Protein AF-A0A535KCJ7-F1 (afdb_monomer_lite)

Structure (mmCIF, N/CA/C/O backbone):
data_AF-A0A535KCJ7-F1
#
_entry.id   AF-A0A535KCJ7-F1
#
loop_
_atom_site.group_PDB
_atom_site.id
_atom_site.type_symbol
_atom_site.label_atom_id
_atom_site.label_alt_id
_atom_site.label_comp_id
_atom_site.label_asym_id
_atom_site.label_entity_id
_atom_site.label_seq_id
_atom_site.pdbx_PDB_ins_code
_atom_site.Cartn_x
_atom_site.Cartn_y
_atom_site.Cartn_z
_atom_site.occupancy
_atom_site.B_iso_or_equiv
_atom_site.auth_seq_id
_atom_site.auth_comp_id
_atom_site.auth_asym_id
_atom_site.auth_atom_id
_atom_site.pdbx_PDB_model_num
ATOM 1 N N . MET A 1 1 ? 17.390 -18.019 -17.480 1.00 70.12 1 MET A N 1
ATOM 2 C CA . MET A 1 1 ? 16.996 -16.896 -18.351 1.00 70.12 1 MET A CA 1
ATOM 3 C C . MET A 1 1 ? 17.151 -15.529 -17.682 1.00 70.12 1 MET A C 1
ATOM 5 O O . MET A 1 1 ? 18.240 -14.995 -17.783 1.00 70.12 1 MET A O 1
ATOM 9 N N . LEU A 1 2 ? 16.167 -14.949 -16.968 1.00 70.25 2 LEU A N 1
ATOM 10 C CA . LEU A 1 2 ? 16.325 -13.574 -16.432 1.00 70.25 2 LEU A CA 1
ATOM 11 C C . LEU A 1 2 ? 17.509 -13.427 -15.457 1.00 70.25 2 LEU A C 1
ATOM 13 O O . LEU A 1 2 ? 18.282 -12.489 -15.587 1.00 70.25 2 LEU A O 1
ATOM 17 N N . ARG A 1 3 ? 17.756 -14.426 -14.599 1.00 72.56 3 ARG A N 1
ATOM 18 C CA . ARG A 1 3 ? 18.958 -14.468 -13.741 1.00 72.56 3 ARG A CA 1
ATOM 19 C C . ARG A 1 3 ? 20.290 -14.435 -14.510 1.00 72.56 3 ARG A C 1
ATOM 21 O O . ARG A 1 3 ? 21.271 -13.919 -13.995 1.00 72.56 3 ARG A O 1
ATOM 28 N N . GLU A 1 4 ? 20.347 -14.979 -15.729 1.00 71.81 4 GLU A N 1
ATOM 29 C CA . GLU A 1 4 ? 21.561 -14.930 -16.566 1.00 71.81 4 GLU A CA 1
ATOM 30 C C . GLU A 1 4 ? 21.744 -13.550 -17.204 1.00 71.81 4 GLU A C 1
ATOM 32 O O . GLU A 1 4 ? 22.874 -13.089 -17.354 1.00 71.81 4 GLU A O 1
ATOM 37 N N . VAL A 1 5 ? 20.637 -12.874 -17.531 1.00 75.44 5 VAL A N 1
ATOM 38 C CA . VAL A 1 5 ? 20.639 -11.476 -17.985 1.00 75.44 5 VAL A CA 1
ATOM 39 C C . VAL A 1 5 ? 21.125 -10.555 -16.859 1.00 75.44 5 VAL A C 1
ATOM 41 O O . VAL A 1 5 ? 21.979 -9.702 -17.092 1.00 75.44 5 VAL A O 1
ATOM 44 N N . GLU A 1 6 ? 20.661 -10.770 -15.622 1.00 77.50 6 GLU A N 1
ATOM 45 C CA . GLU A 1 6 ? 21.141 -10.027 -14.443 1.00 77.50 6 GLU A CA 1
ATOM 46 C C . GLU A 1 6 ? 22.629 -10.255 -14.178 1.00 77.50 6 GLU A C 1
ATOM 48 O O . GLU A 1 6 ? 23.351 -9.298 -13.907 1.00 77.50 6 GLU A O 1
ATOM 53 N N . ALA A 1 7 ? 23.106 -11.500 -14.286 1.00 77.81 7 ALA A N 1
ATOM 54 C CA . ALA A 1 7 ? 24.508 -11.837 -14.050 1.00 77.81 7 ALA A CA 1
ATOM 55 C C . ALA A 1 7 ? 25.452 -11.193 -15.078 1.00 77.81 7 ALA A C 1
ATOM 57 O O . ALA A 1 7 ? 26.534 -10.734 -14.715 1.00 77.81 7 ALA A O 1
ATOM 58 N N . LYS A 1 8 ? 25.040 -11.129 -16.352 1.00 80.44 8 LYS A N 1
ATOM 59 C CA . LYS A 1 8 ? 25.823 -10.495 -17.424 1.00 80.44 8 LYS A CA 1
ATOM 60 C C . LYS A 1 8 ? 25.792 -8.966 -17.379 1.00 80.44 8 LYS A C 1
ATOM 62 O O . LYS A 1 8 ? 26.691 -8.346 -17.934 1.00 80.44 8 LYS A O 1
ATOM 67 N N . ARG A 1 9 ? 24.785 -8.367 -16.725 1.00 82.31 9 ARG A N 1
ATOM 68 C CA . ARG A 1 9 ? 24.601 -6.907 -16.580 1.00 82.31 9 ARG A CA 1
ATOM 69 C C . ARG A 1 9 ? 24.607 -6.121 -17.899 1.00 82.31 9 ARG A C 1
ATOM 71 O O . ARG A 1 9 ? 24.897 -4.931 -17.901 1.00 82.31 9 ARG A O 1
ATOM 78 N N . GLY A 1 10 ? 24.262 -6.780 -18.997 1.00 86.06 10 GLY A N 1
ATOM 79 C CA . GLY A 1 10 ? 24.239 -6.217 -20.342 1.00 86.06 10 GLY A CA 1
ATOM 80 C C . GLY A 1 10 ? 23.280 -7.000 -21.240 1.00 86.06 10 GLY A C 1
ATOM 81 O O . GLY A 1 10 ? 22.658 -7.962 -20.771 1.00 86.06 10 GLY A O 1
ATOM 82 N N . PRO A 1 11 ? 23.122 -6.600 -22.512 1.00 89.38 11 PRO A N 1
ATOM 83 C CA . PRO A 1 11 ? 22.192 -7.253 -23.420 1.00 89.38 11 PRO A CA 1
ATOM 84 C C . PRO A 1 11 ? 22.551 -8.721 -23.674 1.00 89.38 11 PRO A C 1
ATOM 86 O O . PRO A 1 11 ? 23.717 -9.091 -23.811 1.00 89.38 11 PRO A O 1
ATOM 89 N N . VAL A 1 12 ? 21.532 -9.573 -23.762 1.00 89.94 12 VAL A N 1
ATOM 90 C CA . VAL A 1 12 ? 21.676 -11.003 -24.042 1.00 89.94 12 VAL A CA 1
ATOM 91 C C . VAL A 1 12 ? 20.664 -11.418 -25.098 1.00 89.94 12 VAL A C 1
ATOM 93 O O . VAL A 1 12 ? 19.485 -11.063 -25.026 1.00 89.94 12 VAL A O 1
ATOM 96 N N . LYS A 1 13 ? 21.127 -12.219 -26.057 1.00 88.25 13 LYS A N 1
ATOM 97 C CA . LYS A 1 13 ? 20.276 -12.900 -27.028 1.00 88.25 13 LYS A CA 1
ATOM 98 C C . LYS A 1 13 ? 19.617 -14.112 -26.396 1.00 88.25 13 LYS A C 1
ATOM 100 O O . LYS A 1 13 ? 20.276 -14.938 -25.764 1.00 88.25 13 LYS A O 1
ATOM 105 N N . VAL A 1 14 ? 18.306 -14.192 -26.555 1.00 87.38 14 VAL A N 1
ATOM 106 C CA . VAL A 1 14 ? 17.465 -15.213 -25.948 1.00 87.38 14 VAL A CA 1
ATOM 107 C C . VAL A 1 14 ? 16.699 -15.930 -27.061 1.00 87.38 14 VAL A C 1
ATOM 109 O O . VAL A 1 14 ? 15.916 -15.278 -27.760 1.00 87.38 14 VAL A O 1
ATOM 112 N N . PRO A 1 15 ? 16.867 -17.258 -27.202 1.00 85.25 15 PRO A N 1
ATOM 113 C CA . PRO A 1 15 ? 16.159 -18.029 -28.215 1.00 85.25 15 PRO A CA 1
ATOM 114 C C . PRO A 1 15 ? 14.657 -18.124 -27.909 1.00 85.25 15 PRO A C 1
ATOM 116 O O . PRO A 1 15 ? 14.195 -17.819 -26.808 1.00 85.25 15 PRO A O 1
ATOM 119 N N . ALA A 1 16 ? 13.874 -18.575 -28.888 1.00 85.19 16 ALA A N 1
ATOM 120 C CA . ALA A 1 16 ? 12.463 -18.875 -28.671 1.00 85.19 16 ALA A CA 1
ATOM 121 C C . ALA A 1 16 ? 12.293 -20.048 -27.683 1.00 85.19 16 ALA A C 1
ATOM 123 O O . ALA A 1 16 ? 12.954 -21.080 -27.797 1.00 85.19 16 ALA A O 1
ATOM 124 N N . PHE A 1 17 ? 11.334 -19.920 -26.765 1.00 83.31 17 PHE A N 1
ATOM 125 C CA . PHE A 1 17 ? 10.868 -20.987 -25.877 1.00 83.31 17 PHE A CA 1
ATOM 126 C C . PHE A 1 17 ? 9.350 -21.171 -26.062 1.00 83.31 17 PHE A C 1
ATOM 128 O O . PHE A 1 17 ? 8.565 -20.680 -25.243 1.00 83.31 17 PHE A O 1
ATOM 135 N N . PRO A 1 18 ? 8.894 -21.859 -27.130 1.00 84.44 18 PRO A N 1
ATOM 136 C CA . PRO A 1 18 ? 7.466 -21.968 -27.445 1.00 84.44 18 PRO A CA 1
ATOM 137 C C . PRO A 1 18 ? 6.629 -22.595 -26.321 1.00 84.44 18 PRO A C 1
ATOM 139 O O . PRO A 1 18 ? 5.493 -22.189 -26.102 1.00 84.44 18 PRO A O 1
ATOM 142 N N . HIS A 1 19 ? 7.213 -23.517 -25.549 1.00 82.56 19 HIS A N 1
ATOM 143 C CA . HIS A 1 19 ? 6.581 -24.151 -24.384 1.00 82.56 19 HIS A CA 1
ATOM 144 C C . HIS A 1 19 ? 6.317 -23.184 -23.212 1.00 82.56 19 HIS A C 1
ATOM 146 O O . HIS A 1 19 ? 5.536 -23.505 -22.324 1.00 82.56 19 HIS A O 1
ATOM 152 N N . LEU A 1 20 ? 6.936 -21.998 -23.219 1.00 78.75 20 LEU A N 1
ATOM 153 C CA . LEU A 1 20 ? 6.695 -20.900 -22.273 1.00 78.75 20 LEU A CA 1
ATOM 154 C C . LEU A 1 20 ? 5.908 -19.743 -22.918 1.00 78.75 20 LEU A C 1
ATOM 156 O O . LEU A 1 20 ? 5.908 -18.632 -22.394 1.00 78.75 20 LEU A O 1
ATOM 160 N N . GLY A 1 21 ? 5.297 -19.958 -24.090 1.00 78.69 21 GLY A N 1
ATOM 161 C CA . GLY A 1 21 ? 4.598 -18.910 -24.843 1.00 78.69 21 GLY A CA 1
ATOM 162 C C . GLY A 1 21 ? 5.524 -17.904 -25.544 1.00 78.69 21 GLY A C 1
ATOM 163 O O . GLY A 1 21 ? 5.053 -16.902 -26.077 1.00 78.69 21 GLY A O 1
ATOM 164 N N . MET A 1 22 ? 6.839 -18.151 -25.583 1.00 81.25 22 MET A N 1
ATOM 165 C CA . MET A 1 22 ? 7.814 -17.304 -26.279 1.00 81.25 22 MET A CA 1
ATOM 166 C C . MET A 1 22 ? 8.131 -17.880 -27.662 1.00 81.25 22 MET A C 1
ATOM 168 O O . MET A 1 22 ? 9.066 -18.655 -27.824 1.00 81.25 22 MET A O 1
ATOM 172 N N . SER A 1 23 ? 7.360 -17.500 -28.678 1.00 83.25 23 SER A N 1
ATOM 173 C CA . SER A 1 23 ? 7.475 -18.055 -30.039 1.00 83.25 23 SER A CA 1
ATOM 174 C C . SER A 1 23 ? 8.600 -17.468 -30.900 1.00 83.25 23 SER A C 1
ATOM 176 O O . SER A 1 23 ? 8.855 -17.983 -31.984 1.00 83.25 23 SER A O 1
ATOM 178 N N . ARG A 1 24 ? 9.264 -16.399 -30.446 1.00 83.12 24 ARG A N 1
ATOM 179 C CA . ARG A 1 24 ? 10.264 -15.649 -31.221 1.00 83.12 24 ARG A CA 1
ATOM 180 C C . ARG A 1 24 ? 11.510 -15.349 -30.396 1.00 83.12 24 ARG A C 1
ATOM 182 O O . ARG A 1 24 ? 11.407 -15.125 -29.181 1.00 83.12 24 ARG A O 1
ATOM 189 N N . GLU A 1 25 ? 12.651 -15.336 -31.084 1.00 86.12 25 GLU A N 1
ATOM 190 C CA . GLU A 1 25 ? 13.928 -14.852 -30.559 1.00 86.12 25 GLU A CA 1
ATOM 191 C C . GLU A 1 25 ? 13.832 -13.374 -30.165 1.00 86.12 25 GLU A C 1
ATOM 193 O O . GLU A 1 25 ? 13.027 -12.611 -30.709 1.00 86.12 25 GLU A O 1
ATOM 198 N N . ARG A 1 26 ? 14.633 -12.981 -29.173 1.00 88.38 26 ARG A N 1
ATOM 199 C CA . ARG A 1 26 ? 14.641 -11.621 -28.642 1.00 88.38 26 ARG A CA 1
ATOM 200 C C . ARG A 1 26 ? 15.993 -11.223 -28.076 1.00 88.38 26 ARG A C 1
ATOM 202 O O . ARG A 1 26 ? 16.724 -12.055 -27.539 1.00 88.38 26 ARG A O 1
ATOM 209 N N . LEU A 1 27 ? 16.270 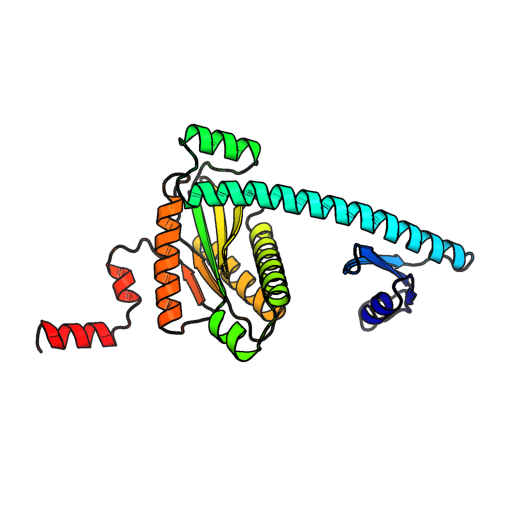-9.928 -28.115 1.00 90.25 27 LEU A N 1
ATOM 210 C CA . LEU A 1 27 ? 17.303 -9.316 -27.285 1.00 90.25 27 LEU A CA 1
ATOM 211 C C . LEU A 1 27 ? 16.662 -8.844 -25.985 1.00 90.25 27 LEU A C 1
ATOM 213 O O . LEU A 1 27 ? 15.557 -8.295 -26.001 1.00 90.25 27 LEU A O 1
ATOM 217 N N . ILE A 1 28 ? 17.336 -9.075 -24.862 1.00 91.50 28 ILE A N 1
ATOM 218 C CA . ILE A 1 28 ? 16.917 -8.581 -23.549 1.00 91.50 28 ILE A CA 1
ATOM 219 C C . ILE A 1 28 ? 18.083 -7.856 -22.904 1.00 91.50 28 ILE A C 1
ATOM 221 O O . ILE A 1 28 ? 19.157 -8.436 -22.783 1.00 91.50 28 ILE A O 1
ATOM 225 N N . ALA A 1 29 ? 17.859 -6.631 -22.436 1.00 92.50 29 ALA A N 1
ATOM 226 C CA . ALA A 1 29 ? 18.814 -5.910 -21.603 1.00 92.50 29 ALA A CA 1
ATOM 227 C C . ALA A 1 29 ? 18.184 -5.578 -20.239 1.00 92.50 29 ALA A C 1
ATOM 229 O O . ALA A 1 29 ? 17.001 -5.218 -20.181 1.00 92.50 29 ALA A O 1
ATOM 230 N N . PRO A 1 30 ? 18.934 -5.714 -19.132 1.00 93.06 30 PRO A N 1
ATOM 231 C CA . PRO A 1 30 ? 18.456 -5.306 -17.821 1.00 93.06 30 PRO A CA 1
ATOM 232 C C . PRO A 1 30 ? 18.505 -3.779 -17.699 1.00 93.06 30 PRO A C 1
ATOM 234 O O . PRO A 1 30 ? 19.475 -3.139 -18.096 1.00 93.06 30 PRO A O 1
ATOM 237 N N . ILE A 1 31 ? 17.473 -3.194 -17.101 1.00 92.50 31 ILE A N 1
ATOM 238 C CA . ILE A 1 31 ? 17.446 -1.779 -16.726 1.00 92.50 31 ILE A CA 1
ATOM 239 C C . ILE A 1 31 ? 18.068 -1.687 -15.332 1.00 92.50 31 ILE A C 1
ATOM 241 O O . ILE A 1 31 ? 17.473 -2.154 -14.361 1.00 92.50 31 ILE A O 1
ATOM 245 N N . LEU A 1 32 ? 19.277 -1.135 -15.227 1.00 89.00 32 LEU A N 1
ATOM 246 C CA . LEU A 1 32 ? 20.067 -1.126 -13.992 1.00 89.00 32 LEU A CA 1
ATOM 247 C C . LEU A 1 32 ? 20.215 0.290 -13.429 1.00 89.00 32 LEU A C 1
ATOM 249 O O . LEU A 1 32 ? 20.658 1.186 -14.136 1.00 89.00 32 LEU A O 1
ATOM 253 N N . SER A 1 33 ? 19.945 0.474 -12.137 1.00 84.38 33 SER A N 1
ATOM 254 C CA . SER A 1 33 ? 20.262 1.711 -11.409 1.00 84.38 33 SER A CA 1
ATOM 255 C C . SER A 1 33 ? 20.840 1.380 -10.038 1.00 84.38 33 SER A C 1
ATOM 257 O O . SER A 1 33 ? 20.310 0.514 -9.345 1.00 84.38 33 SER A O 1
ATOM 259 N N . SER A 1 34 ? 21.947 2.023 -9.650 1.00 78.25 34 SER A N 1
ATOM 260 C CA . SER A 1 34 ? 22.599 1.847 -8.337 1.00 78.25 34 SER A CA 1
ATOM 261 C C . SER A 1 34 ? 22.730 0.383 -7.889 1.00 78.25 34 SER A C 1
ATOM 263 O O . SER A 1 34 ? 22.443 0.028 -6.749 1.00 78.25 34 SER A O 1
ATOM 265 N N . ASN A 1 35 ? 23.158 -0.485 -8.812 1.00 73.06 35 ASN A N 1
ATOM 266 C CA . ASN A 1 35 ? 23.340 -1.925 -8.598 1.00 73.06 35 ASN A CA 1
ATOM 267 C C . ASN A 1 35 ? 22.053 -2.753 -8.390 1.00 73.06 35 ASN A C 1
ATOM 269 O O . ASN A 1 35 ? 22.140 -3.921 -8.017 1.00 73.06 35 ASN A O 1
ATOM 273 N N . GLN A 1 36 ? 20.880 -2.179 -8.662 1.00 79.56 36 GLN A N 1
ATOM 274 C CA . GLN A 1 36 ? 19.582 -2.851 -8.633 1.00 79.56 36 GLN A CA 1
ATOM 275 C C . GLN A 1 36 ? 18.985 -2.957 -10.039 1.00 79.56 36 GLN A C 1
ATOM 277 O O . GLN A 1 36 ? 19.093 -2.035 -10.848 1.00 79.56 36 GLN A O 1
ATOM 282 N N . VAL A 1 37 ? 18.326 -4.080 -10.316 1.00 85.88 37 VAL A N 1
ATOM 283 C CA . VAL A 1 37 ? 17.557 -4.290 -11.547 1.00 85.88 37 VAL A CA 1
ATOM 284 C C . VAL A 1 37 ? 16.180 -3.664 -11.353 1.00 85.88 37 VAL A C 1
ATOM 286 O O . VAL A 1 37 ? 15.403 -4.101 -10.506 1.00 85.88 37 VAL A O 1
ATOM 289 N N . LEU A 1 38 ? 15.891 -2.616 -12.121 1.00 84.81 38 LEU A N 1
ATOM 290 C CA . LEU A 1 38 ? 14.603 -1.922 -12.120 1.00 84.81 38 LEU A CA 1
ATOM 291 C C . LEU A 1 38 ? 13.585 -2.591 -13.052 1.00 84.81 38 LEU A C 1
ATOM 293 O O . LEU A 1 38 ? 12.383 -2.396 -12.897 1.00 84.81 38 LEU A O 1
ATOM 297 N N . GLY A 1 39 ? 14.061 -3.381 -14.014 1.00 88.56 39 GLY A N 1
ATOM 298 C CA . GLY A 1 39 ? 13.237 -4.074 -14.993 1.00 88.56 39 GLY A CA 1
ATOM 299 C C . GLY A 1 39 ? 14.070 -4.605 -16.153 1.00 88.56 39 GLY A C 1
ATOM 300 O O . GLY A 1 39 ? 15.295 -4.688 -16.068 1.00 88.56 39 GLY A O 1
ATOM 301 N N . TYR A 1 40 ? 13.397 -4.944 -17.248 1.00 91.88 40 TYR A N 1
ATOM 302 C CA . TYR A 1 40 ? 14.026 -5.441 -18.467 1.00 91.88 40 TYR A CA 1
ATOM 303 C C . TYR A 1 40 ? 13.371 -4.796 -19.680 1.00 91.88 40 TYR A C 1
ATOM 305 O O . TYR A 1 40 ? 12.148 -4.663 -19.725 1.00 91.88 40 TYR A O 1
ATOM 313 N N . ILE A 1 41 ? 14.177 -4.456 -20.679 1.00 91.81 41 ILE A N 1
ATOM 314 C CA . ILE A 1 41 ? 13.698 -4.143 -22.023 1.00 91.81 41 ILE A CA 1
ATOM 315 C C . ILE A 1 41 ? 13.899 -5.374 -22.902 1.00 91.81 41 ILE A C 1
ATOM 317 O O . ILE A 1 41 ? 14.936 -6.035 -22.825 1.00 91.81 41 ILE A O 1
ATOM 321 N N . SER A 1 42 ? 12.900 -5.699 -23.722 1.00 90.75 42 SER A N 1
ATOM 322 C CA . SER A 1 42 ? 12.976 -6.798 -24.679 1.00 90.75 42 SER A CA 1
ATOM 323 C C . SER A 1 42 ? 12.571 -6.328 -26.069 1.00 90.75 42 SER A C 1
ATOM 325 O O . SER A 1 42 ? 11.534 -5.690 -26.228 1.00 90.75 42 SER A O 1
ATOM 327 N N . VAL A 1 43 ? 13.386 -6.669 -27.065 1.00 88.69 43 VAL A N 1
ATOM 328 C CA . VAL A 1 43 ? 13.129 -6.387 -28.480 1.00 88.69 43 VAL A CA 1
ATOM 329 C C . VAL A 1 43 ? 12.901 -7.711 -29.201 1.00 88.69 43 VAL A C 1
ATOM 331 O O . VAL A 1 43 ? 13.762 -8.592 -29.163 1.00 88.69 43 VAL A O 1
ATOM 334 N N . LEU A 1 44 ? 11.727 -7.853 -29.820 1.00 86.00 44 LEU A N 1
ATOM 335 C CA . LEU A 1 44 ? 11.364 -8.984 -30.679 1.00 86.00 44 LEU A CA 1
ATOM 336 C C . LEU A 1 44 ? 11.814 -8.709 -32.118 1.00 86.00 44 LEU A C 1
ATOM 338 O O . LEU A 1 44 ? 11.777 -7.558 -32.544 1.00 86.00 44 LEU A O 1
ATOM 342 N N . ASP A 1 45 ? 12.169 -9.761 -32.860 1.00 70.50 45 ASP A N 1
ATOM 343 C CA . ASP A 1 45 ? 12.426 -9.711 -34.310 1.00 70.50 45 ASP A CA 1
ATOM 344 C C . ASP A 1 45 ? 13.380 -8.589 -34.755 1.00 70.50 45 ASP A C 1
ATOM 346 O O . ASP A 1 45 ? 13.062 -7.788 -35.637 1.00 70.50 45 ASP A O 1
ATOM 350 N N . HIS A 1 46 ? 14.578 -8.521 -34.164 1.00 66.88 46 HIS A N 1
ATOM 351 C CA . HIS 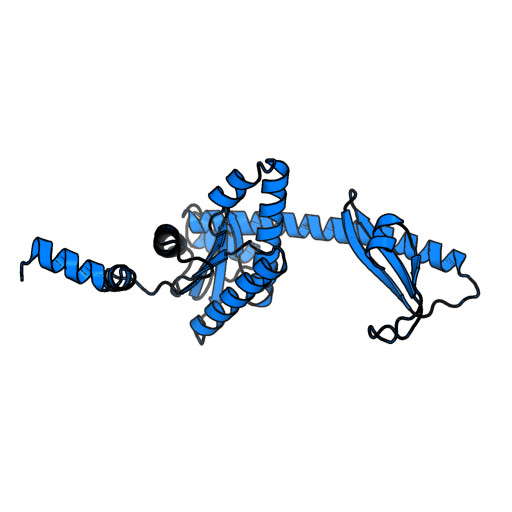A 1 46 ? 15.601 -7.620 -34.694 1.00 66.88 46 HIS A CA 1
ATOM 352 C C . HIS A 1 46 ? 16.165 -8.200 -36.013 1.00 66.88 46 HIS A C 1
ATOM 354 O O . HIS A 1 46 ? 16.468 -9.394 -36.078 1.00 66.88 46 HIS A O 1
ATOM 360 N N . PRO A 1 47 ? 16.335 -7.396 -37.081 1.00 63.03 47 PRO A N 1
ATOM 361 C CA . PRO A 1 47 ? 16.865 -7.895 -38.345 1.00 63.03 47 PRO A CA 1
ATOM 362 C C . PRO A 1 47 ? 18.339 -8.328 -38.206 1.00 63.03 47 PRO A C 1
ATOM 364 O O . PRO A 1 47 ? 19.140 -7.566 -37.659 1.00 63.03 47 PRO A O 1
ATOM 367 N N . PRO A 1 48 ? 18.737 -9.500 -38.744 1.00 61.53 48 PRO A N 1
ATOM 368 C CA . PRO A 1 48 ? 20.059 -10.098 -38.509 1.00 61.53 48 PRO A CA 1
ATOM 369 C C . PRO A 1 48 ? 21.224 -9.322 -39.141 1.00 61.53 48 PRO A C 1
ATOM 371 O O . PRO A 1 48 ? 22.377 -9.554 -38.799 1.00 61.53 48 PRO A O 1
ATOM 374 N N . HIS A 1 49 ? 20.940 -8.384 -40.046 1.00 67.25 49 HIS A N 1
ATOM 375 C CA . HIS A 1 49 ? 21.956 -7.683 -40.835 1.00 67.25 49 HIS A CA 1
ATOM 376 C C . HIS A 1 49 ? 22.767 -6.644 -40.041 1.00 67.25 49 HIS A C 1
ATOM 378 O O . HIS A 1 49 ? 23.718 -6.094 -40.586 1.00 67.25 49 HIS A O 1
ATOM 384 N N . ASN A 1 50 ? 22.411 -6.354 -38.780 1.00 72.81 50 ASN A N 1
ATOM 385 C CA . ASN A 1 50 ? 23.184 -5.442 -37.931 1.00 72.81 50 ASN A CA 1
ATOM 386 C C . ASN A 1 50 ? 22.997 -5.744 -36.432 1.00 72.81 50 ASN A C 1
ATOM 388 O O . ASN A 1 50 ? 22.491 -4.931 -35.659 1.00 72.81 50 ASN A O 1
ATOM 392 N N . GLU A 1 51 ? 23.370 -6.963 -36.035 1.00 80.50 51 GLU A N 1
ATOM 393 C CA . GLU A 1 51 ? 23.267 -7.438 -34.650 1.00 80.50 51 GLU A CA 1
ATOM 394 C C . GLU A 1 51 ? 24.045 -6.551 -33.672 1.00 80.50 51 GLU A C 1
ATOM 396 O O . GLU A 1 51 ? 23.507 -6.169 -32.639 1.00 80.50 51 GLU A O 1
ATOM 401 N N . GLU A 1 52 ? 25.250 -6.109 -34.028 1.00 84.38 52 GLU A N 1
ATOM 402 C CA . GLU A 1 52 ? 26.057 -5.234 -33.172 1.00 84.38 52 GLU A CA 1
ATOM 403 C C . GLU A 1 52 ? 25.361 -3.892 -32.880 1.00 84.38 52 GLU A C 1
ATOM 405 O O . GLU A 1 52 ? 25.262 -3.482 -31.723 1.00 84.38 52 GLU A O 1
ATOM 410 N N . LEU A 1 53 ? 24.770 -3.254 -33.899 1.00 86.25 53 LEU A N 1
ATOM 411 C CA . LEU A 1 53 ? 23.971 -2.039 -33.707 1.00 86.25 53 LEU A CA 1
ATOM 412 C C . LEU A 1 53 ? 22.729 -2.295 -32.849 1.00 86.25 53 LEU A C 1
ATOM 414 O O . LEU A 1 53 ? 22.348 -1.427 -32.067 1.00 86.25 53 LEU A O 1
ATOM 418 N N . ALA A 1 54 ? 22.098 -3.466 -32.968 1.00 86.19 54 ALA A N 1
ATOM 419 C CA . ALA A 1 54 ? 20.948 -3.824 -32.142 1.00 86.19 54 ALA A CA 1
ATOM 420 C C . ALA A 1 54 ? 21.339 -3.989 -30.663 1.00 86.19 54 ALA A C 1
ATOM 422 O O . ALA A 1 54 ? 20.616 -3.508 -29.789 1.00 86.19 54 ALA A O 1
ATOM 423 N N . PHE A 1 55 ? 22.497 -4.601 -30.384 1.00 90.00 55 PHE A N 1
ATOM 424 C CA . PHE A 1 55 ? 23.075 -4.698 -29.040 1.00 90.00 55 PHE A CA 1
ATOM 425 C C . PHE A 1 55 ? 23.407 -3.315 -28.462 1.00 90.00 55 PHE A C 1
ATOM 427 O O . PHE A 1 55 ? 22.991 -3.012 -27.344 1.00 90.00 55 PHE A O 1
ATOM 434 N N . MET A 1 56 ? 24.072 -2.447 -29.231 1.00 89.38 56 MET A N 1
ATOM 435 C CA . MET A 1 56 ? 24.366 -1.079 -28.790 1.00 89.38 56 MET A CA 1
ATOM 436 C C . MET A 1 56 ? 23.080 -0.277 -28.546 1.00 89.38 56 MET A C 1
ATOM 438 O O . MET A 1 56 ? 22.951 0.404 -27.532 1.00 89.38 56 MET A O 1
ATOM 442 N N . ALA A 1 57 ? 22.096 -0.375 -29.442 1.00 90.62 57 ALA A N 1
ATOM 443 C CA . ALA A 1 57 ? 20.842 0.361 -29.327 1.00 90.62 57 ALA A CA 1
ATOM 444 C C . ALA A 1 57 ? 20.032 -0.057 -28.093 1.00 90.62 57 ALA A C 1
ATOM 446 O O . ALA A 1 57 ? 19.542 0.810 -27.368 1.00 90.62 57 ALA A O 1
ATOM 447 N N . ILE A 1 58 ? 19.900 -1.362 -27.820 1.00 92.19 58 ILE A N 1
ATOM 448 C CA . ILE A 1 58 ? 19.171 -1.838 -26.635 1.00 92.19 58 ILE A CA 1
ATOM 449 C C . ILE A 1 58 ? 19.926 -1.518 -25.338 1.00 92.19 58 ILE A C 1
ATOM 451 O O . ILE A 1 58 ? 19.289 -1.232 -24.327 1.00 92.19 58 ILE A O 1
ATOM 455 N N . GLU A 1 59 ? 21.262 -1.505 -25.360 1.00 91.00 59 GLU A N 1
ATOM 456 C CA . GLU A 1 59 ? 22.079 -1.068 -24.225 1.00 91.00 59 GLU A CA 1
ATOM 457 C C . GLU A 1 59 ? 21.867 0.421 -23.918 1.00 91.00 59 GLU A C 1
ATOM 459 O O . GLU A 1 59 ? 21.557 0.781 -22.781 1.00 91.00 59 GLU A O 1
ATOM 464 N N . GLN A 1 60 ? 21.934 1.284 -24.937 1.00 92.88 60 GLN A N 1
ATOM 465 C CA . GLN A 1 60 ? 21.659 2.716 -24.782 1.00 92.88 60 GLN A CA 1
ATOM 466 C C . GLN A 1 60 ? 20.212 2.972 -24.342 1.00 92.88 60 GLN A C 1
ATOM 468 O O . GLN A 1 60 ? 19.968 3.788 -23.453 1.00 92.88 60 GLN A O 1
ATOM 473 N N . ALA A 1 61 ? 19.243 2.238 -24.898 1.00 93.56 61 ALA A N 1
ATOM 474 C CA . ALA A 1 61 ? 17.850 2.323 -24.472 1.00 93.56 61 ALA A CA 1
ATOM 475 C C . ALA A 1 61 ? 17.677 1.912 -23.001 1.00 93.56 61 ALA A C 1
ATOM 477 O O . ALA A 1 61 ? 16.988 2.605 -22.254 1.00 93.56 61 ALA A O 1
ATOM 478 N N . ALA A 1 62 ? 18.323 0.828 -22.559 1.00 93.25 62 ALA A N 1
ATOM 479 C CA . ALA A 1 62 ? 18.282 0.381 -21.168 1.00 93.25 62 ALA A CA 1
ATOM 480 C C . ALA A 1 62 ? 18.888 1.417 -20.207 1.00 93.25 62 ALA A C 1
ATOM 482 O O . ALA A 1 62 ? 18.337 1.632 -19.127 1.00 93.25 62 ALA A O 1
ATOM 483 N N . LEU A 1 63 ? 19.970 2.096 -20.608 1.00 91.75 63 LEU A N 1
ATOM 484 C CA . LEU A 1 63 ? 20.593 3.169 -19.829 1.00 91.75 63 LEU A CA 1
ATOM 485 C C . LEU A 1 63 ? 19.672 4.391 -19.688 1.00 91.75 63 LEU A C 1
ATOM 487 O O . LEU A 1 63 ? 19.473 4.894 -18.582 1.00 91.75 63 LEU A O 1
ATOM 491 N N . VAL A 1 64 ? 19.073 4.849 -20.792 1.00 94.25 64 VAL A N 1
ATOM 492 C CA . VAL A 1 64 ? 18.123 5.976 -20.778 1.00 94.25 64 VAL A CA 1
ATOM 493 C C . VAL A 1 64 ? 16.892 5.633 -19.937 1.00 94.25 64 VAL A C 1
ATOM 495 O O . VAL A 1 64 ? 16.472 6.431 -19.099 1.00 94.25 64 VAL A O 1
ATOM 498 N N . LEU A 1 65 ? 16.345 4.423 -20.096 1.00 93.50 65 LEU A N 1
ATOM 499 C CA . LEU A 1 65 ? 15.229 3.944 -19.283 1.00 93.50 65 LEU A CA 1
ATOM 500 C C . LEU A 1 65 ? 15.592 3.860 -17.802 1.00 93.50 65 LEU A C 1
ATOM 502 O O . LEU A 1 65 ? 14.763 4.202 -16.964 1.00 93.50 65 LEU A O 1
ATOM 506 N N . ALA A 1 66 ? 16.814 3.449 -17.460 1.00 91.44 66 ALA A N 1
ATOM 507 C CA . ALA A 1 66 ? 17.247 3.390 -16.069 1.00 91.44 66 ALA A CA 1
ATOM 508 C C . ALA A 1 66 ? 17.202 4.765 -15.403 1.00 91.44 66 ALA A C 1
ATOM 510 O O . ALA A 1 66 ? 16.723 4.872 -14.273 1.00 91.44 66 ALA A O 1
ATOM 511 N N . LEU A 1 67 ? 17.635 5.813 -16.109 1.00 90.12 67 LEU A N 1
ATOM 512 C CA . LEU A 1 67 ? 17.557 7.185 -15.615 1.00 90.12 67 LEU A CA 1
ATOM 513 C C . LEU A 1 67 ? 16.103 7.646 -15.447 1.00 90.12 67 LEU A C 1
ATOM 515 O O . LEU A 1 67 ? 15.751 8.175 -14.392 1.00 90.12 67 LEU A O 1
ATOM 519 N N . SER A 1 68 ? 15.254 7.423 -16.453 1.00 91.00 68 SER A N 1
ATOM 520 C CA . SER A 1 68 ? 13.843 7.821 -16.393 1.00 91.00 68 SER A CA 1
ATOM 521 C C . SER A 1 68 ? 13.088 7.109 -15.269 1.00 91.00 68 SER A C 1
ATOM 523 O O . SER A 1 68 ? 12.439 7.770 -14.463 1.00 91.00 68 SER A O 1
ATOM 525 N N . VAL A 1 69 ? 13.236 5.785 -15.146 1.00 89.25 69 VAL A N 1
ATOM 526 C CA . VAL A 1 69 ? 12.587 4.997 -14.085 1.00 89.25 69 VAL A CA 1
ATOM 527 C C . VAL A 1 69 ? 13.128 5.381 -12.707 1.00 89.25 69 VAL A C 1
ATOM 529 O O . VAL A 1 69 ? 12.358 5.467 -11.752 1.00 89.25 69 VAL A O 1
ATOM 532 N N . ALA A 1 70 ? 14.434 5.644 -12.576 1.00 86.38 70 ALA A N 1
ATOM 533 C CA . ALA A 1 70 ? 15.006 6.115 -11.315 1.00 86.38 70 ALA A CA 1
ATOM 534 C C . ALA A 1 70 ? 14.407 7.466 -10.895 1.00 86.38 70 ALA A C 1
ATOM 536 O O . ALA A 1 70 ? 14.006 7.618 -9.742 1.00 86.38 70 ALA A O 1
ATOM 537 N N . LYS A 1 71 ? 14.273 8.409 -11.836 1.00 88.00 71 LYS A N 1
ATOM 538 C CA . LYS A 1 71 ? 13.657 9.719 -11.591 1.00 88.00 71 LYS A CA 1
ATOM 539 C C . LYS A 1 71 ? 12.179 9.605 -11.220 1.00 88.00 71 LYS A C 1
ATOM 541 O O . LYS A 1 71 ? 11.737 10.234 -10.264 1.00 88.00 71 LYS A O 1
ATOM 546 N N . GLU A 1 72 ? 11.408 8.808 -11.955 1.00 87.25 72 GLU A N 1
ATOM 547 C CA . GLU A 1 72 ? 9.992 8.566 -11.649 1.00 87.25 72 GLU A CA 1
ATOM 548 C C . GLU A 1 72 ? 9.812 7.937 -10.267 1.00 87.25 72 GLU A C 1
ATOM 550 O O . GLU A 1 72 ? 8.915 8.323 -9.515 1.00 87.25 72 GLU A O 1
ATOM 555 N N . ARG A 1 73 ? 10.692 7.003 -9.897 1.00 84.44 73 ARG A N 1
ATOM 556 C CA . ARG A 1 73 ? 10.675 6.376 -8.579 1.00 84.44 73 ARG A CA 1
ATOM 557 C C . ARG A 1 73 ? 11.000 7.369 -7.469 1.00 84.44 73 ARG A C 1
ATOM 559 O O . ARG A 1 73 ? 10.293 7.375 -6.469 1.00 84.44 73 ARG A O 1
ATOM 566 N N . GLU A 1 74 ? 12.010 8.216 -7.651 1.00 85.69 74 GLU A N 1
ATOM 567 C CA . GLU A 1 74 ? 12.345 9.271 -6.690 1.00 85.69 74 GLU A CA 1
ATOM 568 C C . GLU A 1 74 ? 11.161 10.227 -6.483 1.00 85.69 74 GLU A C 1
ATOM 570 O O . GLU A 1 74 ? 10.761 10.478 -5.346 1.00 85.69 74 GLU A O 1
ATOM 575 N N . LEU A 1 75 ? 10.533 10.685 -7.571 1.00 86.88 75 LEU A N 1
ATOM 576 C CA . LEU A 1 75 ? 9.334 11.524 -7.506 1.00 86.88 75 LEU A CA 1
ATOM 577 C C . LEU A 1 75 ? 8.187 10.812 -6.780 1.00 86.88 75 LEU A C 1
ATOM 579 O O . LEU A 1 75 ? 7.597 11.379 -5.863 1.00 86.88 75 LEU A O 1
ATOM 583 N N . SER A 1 76 ? 7.912 9.552 -7.123 1.00 84.00 76 SER A N 1
ATOM 584 C CA . SER A 1 76 ? 6.869 8.762 -6.464 1.00 84.00 76 SER A CA 1
ATOM 585 C C . SER A 1 76 ? 7.158 8.526 -4.978 1.00 84.00 76 SER A C 1
ATOM 587 O O . SER A 1 76 ? 6.217 8.441 -4.186 1.00 84.00 76 SER A O 1
ATOM 589 N N . GLU A 1 77 ? 8.423 8.384 -4.580 1.00 84.50 77 GLU A N 1
ATOM 590 C CA . GLU A 1 77 ? 8.830 8.234 -3.181 1.00 84.50 77 GLU A CA 1
ATOM 591 C C . GLU A 1 77 ? 8.660 9.550 -2.410 1.00 84.50 77 GLU A C 1
ATOM 593 O O . GLU A 1 77 ? 8.174 9.533 -1.277 1.00 84.50 77 GLU A O 1
ATOM 598 N N . VAL A 1 78 ? 8.984 10.691 -3.026 1.00 88.94 78 VAL A N 1
ATOM 599 C CA . VAL A 1 78 ? 8.752 12.026 -2.453 1.00 88.94 78 VAL A CA 1
ATOM 600 C C . VAL A 1 78 ? 7.257 12.303 -2.304 1.00 88.94 78 VAL A C 1
ATOM 602 O O . VAL A 1 78 ? 6.809 12.652 -1.214 1.00 88.94 78 VAL A O 1
ATOM 605 N N . GLU A 1 79 ? 6.457 12.086 -3.347 1.00 88.44 79 GLU A N 1
ATOM 606 C CA . GLU A 1 79 ? 4.998 12.226 -3.274 1.00 88.44 79 GLU A CA 1
ATOM 607 C C . GLU A 1 79 ? 4.393 11.282 -2.232 1.00 88.44 79 GLU A C 1
ATOM 609 O O . GLU A 1 79 ? 3.525 11.674 -1.451 1.00 88.44 79 GLU A O 1
ATOM 614 N N . GLY A 1 80 ? 4.871 10.035 -2.191 1.00 88.19 80 GLY A N 1
ATOM 615 C CA . GLY A 1 80 ? 4.495 9.055 -1.179 1.00 88.19 80 GLY A CA 1
ATOM 616 C C . GLY A 1 80 ? 4.791 9.545 0.236 1.00 88.19 80 GLY A C 1
ATOM 617 O O . GLY A 1 80 ? 3.931 9.419 1.105 1.00 88.19 80 GLY A O 1
ATOM 618 N N . ARG A 1 81 ? 5.958 10.164 0.456 1.00 90.88 81 ARG A N 1
ATOM 619 C CA . ARG A 1 81 ? 6.355 10.746 1.744 1.00 90.88 81 ARG A CA 1
ATOM 620 C C . ARG A 1 81 ? 5.434 11.886 2.159 1.00 90.88 81 ARG A C 1
ATOM 622 O O . ARG A 1 81 ? 4.897 11.835 3.256 1.00 90.88 81 ARG A O 1
ATOM 629 N N . VAL A 1 82 ? 5.168 12.847 1.274 1.00 94.12 82 VAL A N 1
ATOM 630 C CA . VAL A 1 82 ? 4.281 13.987 1.575 1.00 94.12 82 VAL A CA 1
ATOM 631 C C . VAL A 1 82 ? 2.846 13.520 1.860 1.00 94.12 82 VAL A C 1
ATOM 633 O O . VAL A 1 82 ? 2.186 14.019 2.773 1.00 94.12 82 VAL A O 1
ATOM 636 N N . ARG A 1 83 ? 2.346 12.531 1.106 1.00 95.75 83 ARG A N 1
ATOM 637 C CA . ARG A 1 83 ? 1.034 11.910 1.365 1.00 95.75 83 ARG A CA 1
ATOM 638 C C . ARG A 1 83 ? 1.013 11.142 2.687 1.00 95.75 83 ARG A C 1
ATOM 640 O O . ARG A 1 83 ? -0.004 11.168 3.372 1.00 95.75 83 ARG A O 1
ATOM 647 N N . GLY A 1 84 ? 2.113 10.472 3.026 1.00 95.19 84 GLY A N 1
ATOM 648 C CA . GLY A 1 84 ? 2.303 9.784 4.299 1.00 95.19 84 GLY A CA 1
ATOM 649 C C . GLY A 1 84 ? 2.313 10.753 5.478 1.00 95.19 84 GLY A C 1
ATOM 650 O O . GLY A 1 84 ? 1.579 10.538 6.424 1.00 95.19 84 GLY A O 1
ATOM 651 N N . GLU A 1 85 ? 3.040 11.865 5.390 1.00 95.38 85 GLU A N 1
ATOM 652 C CA . GLU A 1 85 ? 3.038 12.917 6.419 1.00 95.38 85 GLU A CA 1
ATOM 653 C C . GLU A 1 85 ? 1.639 13.497 6.643 1.00 95.38 85 GLU A C 1
ATOM 655 O O . GLU A 1 85 ? 1.224 13.702 7.778 1.00 95.38 85 GLU A O 1
ATOM 660 N N . TYR A 1 86 ? 0.871 13.714 5.572 1.00 97.62 86 TYR A N 1
ATOM 661 C CA . TYR A 1 86 ? -0.514 14.148 5.723 1.00 97.62 86 TYR A CA 1
ATOM 662 C C . TYR A 1 86 ? -1.384 13.098 6.428 1.00 97.62 86 TYR A C 1
ATOM 664 O O . TYR A 1 86 ? -2.209 13.459 7.262 1.00 97.62 86 TYR A O 1
ATOM 672 N N . LEU A 1 87 ? -1.199 11.808 6.127 1.00 97.75 87 LEU A N 1
ATOM 673 C CA . LEU A 1 87 ? -1.875 10.739 6.860 1.00 97.75 87 LEU A CA 1
ATOM 674 C C . LEU A 1 87 ? -1.451 10.717 8.332 1.00 97.75 87 LEU A C 1
ATOM 676 O O . LEU A 1 87 ? -2.322 10.636 9.189 1.00 97.75 87 LEU A O 1
ATOM 680 N N . GLU A 1 88 ? -0.160 10.851 8.632 1.00 96.19 88 GLU A N 1
ATOM 681 C CA . GLU A 1 88 ? 0.357 10.933 10.001 1.00 96.19 88 GLU A CA 1
ATOM 682 C C . GLU A 1 88 ? -0.346 12.046 10.785 1.00 96.19 88 GLU A C 1
ATOM 684 O O . GLU A 1 88 ? -0.811 11.811 11.901 1.00 96.19 88 GLU A O 1
ATOM 689 N N . ASP A 1 89 ? -0.509 13.222 10.173 1.00 96.75 89 ASP A N 1
ATOM 690 C CA . ASP A 1 89 ? -1.201 14.347 10.797 1.00 96.75 89 ASP A CA 1
ATOM 691 C C . ASP A 1 89 ? -2.680 14.053 11.076 1.00 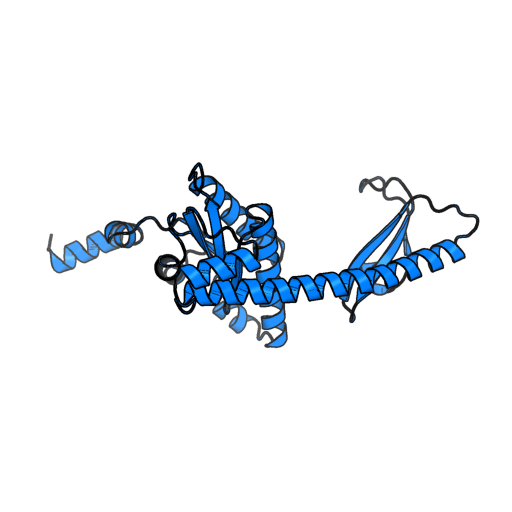96.75 89 ASP A C 1
ATOM 693 O O . ASP A 1 89 ? -3.201 14.421 12.130 1.00 96.75 89 ASP A O 1
ATOM 697 N N . LEU A 1 90 ? -3.363 13.353 10.163 1.00 97.44 90 LEU A N 1
ATOM 698 C CA . LEU A 1 90 ? -4.740 12.888 10.367 1.00 97.44 90 LEU A CA 1
ATOM 699 C C . LEU A 1 90 ? -4.838 11.859 11.502 1.00 97.44 90 LEU A C 1
ATOM 701 O O . LEU A 1 90 ? -5.768 11.914 12.305 1.00 97.44 90 LEU A O 1
ATOM 705 N N . LEU A 1 91 ? -3.878 10.937 11.592 1.00 95.56 91 LEU A N 1
ATOM 706 C CA . LEU A 1 91 ? -3.855 9.886 12.612 1.00 95.56 91 LEU A CA 1
ATOM 707 C C . LEU A 1 91 ? -3.539 10.429 14.014 1.00 95.56 91 LEU A C 1
ATOM 709 O O . LEU A 1 91 ? -3.994 9.846 14.997 1.00 95.56 91 LEU A O 1
ATOM 713 N N . HIS A 1 92 ? -2.796 11.536 14.112 1.00 94.38 92 HIS A N 1
ATOM 714 C CA . HIS A 1 92 ? -2.430 12.174 15.384 1.00 94.38 92 HIS A CA 1
ATOM 715 C C . HIS A 1 92 ? -3.304 13.378 15.753 1.00 94.38 92 HIS A C 1
ATOM 717 O O . HIS A 1 92 ? -3.177 13.907 16.856 1.00 94.38 92 HIS A O 1
ATOM 723 N N . GLY A 1 93 ? -4.193 13.822 14.859 1.00 93.69 93 GLY A N 1
ATOM 724 C CA . GLY A 1 93 ? -4.994 15.027 15.077 1.00 93.69 93 GLY A CA 1
ATOM 725 C C . GLY A 1 93 ? -4.186 16.328 14.993 1.00 93.69 93 GLY A C 1
ATOM 726 O O . GLY A 1 93 ? -4.634 17.360 15.484 1.00 93.69 93 GLY A O 1
ATOM 727 N N . THR A 1 94 ? -2.999 16.305 14.380 1.00 95.81 94 THR A N 1
ATOM 728 C CA . THR A 1 94 ? -2.089 17.459 14.243 1.00 95.81 94 THR A CA 1
ATOM 729 C C . THR A 1 94 ? -2.300 18.239 12.942 1.00 95.81 94 THR A C 1
ATOM 731 O O . THR A 1 94 ? -1.497 19.093 12.579 1.00 95.81 94 THR A O 1
ATOM 734 N N . TYR A 1 95 ? -3.412 17.999 12.244 1.00 93.94 95 TYR A N 1
ATOM 735 C CA . TYR A 1 95 ? -3.748 18.618 10.956 1.00 93.94 95 TYR A CA 1
ATOM 736 C C . TYR A 1 95 ? -4.232 20.081 11.041 1.00 93.94 95 TYR A C 1
ATOM 738 O O . TYR A 1 95 ? -4.540 20.682 10.007 1.00 93.94 95 TYR A O 1
ATOM 746 N N . GLY A 1 96 ? -4.300 20.662 12.243 1.00 94.12 96 GLY A N 1
ATOM 747 C CA . GLY A 1 96 ? -4.836 22.002 12.485 1.00 94.12 96 GLY A CA 1
ATOM 748 C C . GLY A 1 96 ? -6.362 21.994 12.572 1.00 94.12 96 GLY A C 1
ATOM 749 O O . GLY A 1 96 ? -6.935 21.199 13.311 1.00 94.12 96 GLY A O 1
ATOM 750 N N . ASP A 1 97 ? -7.023 22.880 11.827 1.00 95.69 97 ASP A N 1
ATOM 751 C CA . ASP A 1 97 ? -8.483 22.892 11.698 1.00 95.69 97 ASP A CA 1
ATOM 752 C C . ASP A 1 97 ? -8.963 22.079 10.478 1.00 95.69 97 ASP A C 1
ATOM 754 O O . ASP A 1 97 ? -8.189 21.702 9.590 1.00 95.69 97 ASP A O 1
ATOM 758 N N . GLU A 1 98 ? -10.265 21.793 10.409 1.00 94.50 98 GLU A N 1
ATOM 759 C CA . GLU A 1 98 ? -10.847 21.037 9.290 1.00 94.50 98 GLU A CA 1
ATOM 760 C C . GLU A 1 98 ? -10.650 21.747 7.942 1.00 94.50 98 GLU A C 1
ATOM 762 O O . GLU A 1 98 ? -10.438 21.106 6.909 1.00 94.50 98 GLU A O 1
ATOM 767 N N . ALA A 1 99 ? -10.639 23.082 7.936 1.00 95.69 99 ALA A N 1
ATOM 768 C CA . ALA A 1 99 ? -10.407 23.863 6.728 1.00 95.69 99 ALA A CA 1
ATOM 769 C C . ALA A 1 99 ? -8.966 23.700 6.203 1.00 95.69 99 ALA A C 1
ATOM 771 O O . ALA A 1 99 ? -8.753 23.631 4.988 1.00 95.69 99 ALA A O 1
ATOM 772 N N . ALA A 1 100 ? -7.972 23.617 7.089 1.00 95.69 100 ALA A N 1
ATOM 773 C CA . ALA A 1 100 ? -6.571 23.357 6.783 1.00 95.69 100 ALA A CA 1
ATOM 774 C C . ALA A 1 100 ? -6.384 21.933 6.268 1.00 95.69 100 ALA A C 1
ATOM 776 O O . ALA A 1 100 ? -5.764 21.757 5.213 1.00 95.69 100 ALA A O 1
ATOM 777 N N . ALA A 1 101 ? -7.001 20.946 6.925 1.00 96.62 101 ALA A N 1
ATOM 778 C CA . ALA A 1 101 ? -7.028 19.570 6.444 1.00 96.62 101 ALA A CA 1
ATOM 779 C C . ALA A 1 101 ? -7.614 19.490 5.025 1.00 96.62 101 ALA A C 1
ATOM 781 O O . ALA A 1 101 ? -6.981 18.925 4.133 1.00 96.62 101 ALA A O 1
ATOM 782 N N . GLN A 1 102 ? -8.753 20.142 4.771 1.00 96.69 102 GLN A N 1
ATOM 783 C CA . GLN A 1 102 ? -9.393 20.182 3.452 1.00 96.69 102 GLN A CA 1
ATOM 784 C C . GLN A 1 102 ? -8.528 20.889 2.397 1.00 96.69 102 GLN A C 1
ATOM 786 O O . GLN A 1 102 ? -8.447 20.450 1.247 1.00 96.69 102 GLN A O 1
ATOM 791 N N . ARG A 1 103 ? -7.862 22.000 2.748 1.00 96.38 103 ARG A N 1
ATOM 792 C CA . ARG A 1 103 ? -6.904 22.668 1.849 1.00 96.38 103 ARG A CA 1
ATOM 793 C C . ARG A 1 103 ? -5.757 21.728 1.488 1.00 96.38 103 ARG A C 1
ATOM 795 O O . ARG A 1 103 ? -5.449 21.613 0.304 1.00 96.38 103 ARG A O 1
ATOM 802 N N . ARG A 1 104 ? -5.155 21.038 2.458 1.00 96.31 104 ARG A N 1
ATOM 803 C CA . ARG A 1 104 ? -4.026 20.129 2.215 1.00 96.31 104 ARG A CA 1
ATOM 804 C C . ARG A 1 104 ? -4.437 18.903 1.402 1.00 96.31 104 ARG A C 1
ATOM 806 O O . ARG A 1 104 ? -3.759 18.579 0.432 1.00 96.31 104 ARG A O 1
ATOM 813 N N . ALA A 1 105 ? -5.592 18.309 1.697 1.00 96.88 105 ALA A N 1
ATOM 814 C CA . ALA A 1 105 ? -6.162 17.231 0.892 1.00 96.88 105 ALA A CA 1
ATOM 815 C C . ALA A 1 105 ? -6.318 17.624 -0.583 1.00 96.88 105 ALA A C 1
ATOM 817 O O . ALA A 1 105 ? -5.908 16.868 -1.464 1.00 96.88 105 ALA A O 1
ATOM 818 N N . ARG A 1 106 ? -6.837 18.831 -0.861 1.00 96.19 106 ARG A N 1
ATOM 819 C CA . ARG A 1 106 ? -6.972 19.350 -2.233 1.00 96.19 106 ARG A CA 1
ATOM 820 C C . ARG A 1 106 ? -5.629 19.484 -2.950 1.00 96.19 106 ARG A C 1
ATOM 822 O O . ARG A 1 106 ? -5.534 19.052 -4.092 1.00 96.19 106 ARG A O 1
ATOM 829 N N . HIS A 1 107 ? -4.597 20.006 -2.284 1.00 94.81 107 HIS A N 1
ATOM 830 C CA . HIS A 1 107 ? -3.247 20.094 -2.865 1.00 94.81 107 HIS A CA 1
ATOM 831 C C . HIS A 1 107 ? -2.661 18.714 -3.191 1.00 94.81 107 HIS A C 1
ATOM 833 O O . HIS A 1 107 ? -1.936 18.568 -4.167 1.00 94.81 107 HIS A O 1
ATOM 839 N N . LEU A 1 108 ? -3.010 17.693 -2.405 1.00 94.44 108 LEU A N 1
ATOM 840 C CA . LEU A 1 108 ? -2.573 16.311 -2.612 1.00 94.44 108 LEU A CA 1
ATOM 841 C C . LEU A 1 108 ? -3.490 15.516 -3.556 1.00 94.44 108 LEU A C 1
ATOM 843 O O . LEU A 1 108 ? -3.274 14.319 -3.750 1.00 94.44 108 LEU A O 1
ATOM 847 N N . GLY A 1 109 ? -4.555 16.118 -4.096 1.00 94.94 109 GLY A N 1
ATOM 848 C CA . GLY A 1 109 ? -5.563 15.404 -4.886 1.00 94.94 109 GLY A CA 1
ATOM 849 C C . GLY A 1 109 ? -6.282 14.287 -4.111 1.00 94.94 109 GLY A C 1
ATOM 850 O O . GLY A 1 109 ? -6.794 13.341 -4.714 1.00 94.94 109 GLY A O 1
ATOM 851 N N . TYR A 1 110 ? -6.292 14.354 -2.778 1.00 97.06 110 TYR A N 1
ATOM 852 C CA . TYR A 1 110 ? -6.955 13.387 -1.910 1.00 97.06 110 TYR A CA 1
ATOM 853 C C . TYR A 1 110 ? -8.433 13.764 -1.700 1.00 97.06 110 TYR A C 1
ATOM 855 O O . TYR A 1 110 ? -8.718 14.891 -1.288 1.00 97.06 110 TYR A O 1
ATOM 863 N N . PRO A 1 111 ? -9.394 12.856 -1.958 1.00 95.75 111 PRO A N 1
ATOM 864 C CA . PRO A 1 111 ? -10.806 13.114 -1.698 1.00 95.75 111 PRO A CA 1
ATOM 865 C C . PRO A 1 111 ? -11.104 12.975 -0.196 1.00 95.75 111 PRO A C 1
ATOM 867 O O . PRO A 1 111 ? -11.427 11.892 0.289 1.00 95.75 111 PRO A O 1
ATOM 870 N N . LEU A 1 112 ? -10.987 14.083 0.540 1.00 95.62 112 LEU A N 1
ATOM 871 C CA . LEU A 1 112 ? -11.317 14.132 1.972 1.00 95.62 112 LEU A CA 1
ATOM 872 C C . LEU A 1 112 ? -12.830 14.188 2.240 1.00 95.62 112 LEU A C 1
ATOM 874 O O . LEU A 1 112 ? -13.252 13.944 3.357 1.00 95.62 112 LEU A O 1
ATOM 878 N N . HIS A 1 113 ? -13.652 14.489 1.234 1.00 92.38 113 HIS A N 1
ATOM 879 C CA . HIS A 1 113 ? -15.107 14.492 1.386 1.00 92.38 113 HIS A CA 1
ATOM 880 C C . HIS A 1 113 ? -15.706 13.085 1.216 1.00 92.38 113 HIS A C 1
ATOM 882 O O . HIS A 1 113 ? -15.227 12.306 0.387 1.00 92.38 113 HIS A O 1
ATOM 888 N N . GLY A 1 114 ? -16.785 12.804 1.949 1.00 92.31 114 GLY A N 1
ATOM 889 C CA . GLY A 1 114 ? -17.426 11.491 2.020 1.00 92.31 114 GLY A CA 1
ATOM 890 C C . GLY A 1 114 ? -16.859 10.631 3.148 1.00 92.31 114 GLY A C 1
ATOM 891 O O . GLY A 1 114 ? -16.100 11.117 3.983 1.00 92.31 114 GLY A O 1
ATOM 892 N N . SER A 1 115 ? -17.233 9.355 3.165 1.00 94.81 115 SER A N 1
ATOM 893 C CA . SER A 1 115 ? -16.774 8.404 4.174 1.00 94.81 115 SER A CA 1
ATOM 894 C C . SER A 1 115 ? -15.429 7.775 3.810 1.00 94.81 115 SER A C 1
ATOM 896 O O . SER A 1 115 ? -15.074 7.613 2.634 1.00 94.81 115 SER A O 1
ATOM 898 N N . HIS A 1 116 ? -14.704 7.341 4.837 1.00 96.75 116 HIS A N 1
ATOM 899 C CA . HIS A 1 116 ? -13.407 6.680 4.741 1.00 96.75 116 HIS A CA 1
ATOM 900 C C . HIS A 1 116 ? -13.363 5.425 5.602 1.00 96.75 116 HIS A C 1
ATOM 902 O O . HIS A 1 116 ? -14.118 5.283 6.556 1.00 96.75 116 HIS A O 1
ATOM 908 N N . ILE A 1 117 ? -12.437 4.525 5.286 1.00 96.62 117 ILE A N 1
ATOM 909 C CA . ILE A 1 117 ? -12.076 3.387 6.137 1.00 96.62 117 ILE A CA 1
ATOM 910 C C . ILE A 1 117 ? -10.603 3.510 6.505 1.00 96.62 117 ILE A C 1
ATOM 912 O O . ILE A 1 117 ? -9.761 3.741 5.634 1.00 96.62 117 ILE A O 1
ATOM 916 N N . VAL A 1 118 ? -10.285 3.308 7.781 1.00 97.75 118 VAL A N 1
ATOM 917 C CA . VAL A 1 118 ? -8.914 3.073 8.235 1.00 97.75 118 VAL A CA 1
ATOM 918 C C . VAL A 1 118 ? -8.610 1.589 8.088 1.00 97.75 118 VAL A C 1
ATOM 920 O O . VAL A 1 118 ? -9.313 0.742 8.634 1.00 97.75 118 VAL A O 1
ATOM 923 N N . MET A 1 119 ? -7.552 1.271 7.352 1.00 98.31 119 MET A N 1
ATOM 924 C CA . MET A 1 119 ? -7.003 -0.075 7.245 1.00 98.31 119 MET A CA 1
ATOM 925 C C . MET A 1 119 ? -5.671 -0.138 7.988 1.00 98.31 119 MET A C 1
ATOM 927 O O . MET A 1 119 ? -4.818 0.730 7.808 1.00 98.31 119 MET A O 1
ATOM 931 N N . LEU A 1 120 ? -5.474 -1.195 8.768 1.00 98.00 120 LEU A N 1
ATOM 932 C CA . LEU A 1 120 ? -4.214 -1.532 9.418 1.00 98.00 120 LEU A CA 1
ATOM 933 C C . LEU A 1 120 ? -3.764 -2.909 8.934 1.00 98.00 120 LEU A C 1
ATOM 935 O O . LEU A 1 120 ? -4.514 -3.874 9.029 1.00 98.00 120 LEU A O 1
ATOM 939 N N . VAL A 1 121 ? -2.538 -3.013 8.441 1.00 98.00 121 VAL A N 1
ATOM 940 C CA . VAL A 1 121 ? -1.887 -4.285 8.119 1.00 98.00 121 VAL A CA 1
ATOM 941 C C . VAL A 1 121 ? -0.734 -4.460 9.092 1.00 98.00 121 VAL A C 1
ATOM 943 O O . VAL A 1 121 ? 0.137 -3.596 9.145 1.00 98.00 121 VAL A O 1
ATOM 946 N N . ASP A 1 122 ? -0.719 -5.558 9.835 1.00 95.31 122 ASP A N 1
ATOM 947 C CA . ASP A 1 122 ? 0.304 -5.869 10.835 1.00 95.31 122 ASP A CA 1
ATOM 948 C C . ASP A 1 122 ? 1.039 -7.154 10.455 1.00 95.31 122 ASP A C 1
ATOM 950 O O . ASP A 1 122 ? 0.415 -8.115 9.993 1.00 95.31 122 ASP A O 1
ATOM 954 N N . ILE A 1 123 ? 2.362 -7.168 10.619 1.00 93.62 123 ILE A N 1
ATOM 955 C CA . ILE A 1 123 ? 3.160 -8.379 10.413 1.00 93.62 123 ILE A CA 1
ATOM 956 C C . ILE A 1 123 ? 2.995 -9.293 11.626 1.00 93.62 123 ILE A C 1
ATOM 958 O O . ILE A 1 123 ? 3.389 -8.949 12.741 1.00 93.62 123 ILE A O 1
ATOM 962 N N . ASP A 1 124 ? 2.489 -10.502 11.391 1.00 91.44 124 ASP A N 1
ATOM 963 C CA . ASP A 1 124 ? 2.321 -11.485 12.454 1.00 91.44 124 ASP A CA 1
ATOM 964 C C . ASP A 1 124 ? 3.692 -11.941 12.991 1.00 91.44 124 ASP A C 1
ATOM 966 O O . ASP A 1 124 ? 4.608 -12.266 12.234 1.00 91.44 124 ASP A O 1
ATOM 970 N N . ASP A 1 125 ? 3.831 -11.975 14.318 1.00 85.81 125 ASP A N 1
ATOM 971 C CA . ASP A 1 125 ? 5.045 -12.399 15.037 1.00 85.81 125 ASP A CA 1
ATOM 972 C C . ASP A 1 125 ? 6.358 -11.760 14.544 1.00 85.81 125 ASP A C 1
ATOM 974 O O . ASP A 1 125 ? 7.423 -12.387 14.518 1.00 85.81 125 ASP A O 1
ATOM 978 N N . PHE A 1 126 ? 6.324 -10.472 14.190 1.00 82.62 126 PHE A N 1
ATOM 979 C CA . PHE A 1 126 ? 7.513 -9.769 13.702 1.00 82.62 126 PHE A CA 1
ATOM 980 C C . PHE A 1 126 ? 8.711 -9.858 14.668 1.00 82.62 126 PHE A C 1
ATOM 982 O O . PHE A 1 126 ? 9.866 -10.024 14.262 1.00 82.62 126 PHE A O 1
ATOM 989 N N . ARG A 1 127 ? 8.447 -9.801 15.981 1.00 78.81 127 ARG A N 1
ATOM 990 C CA . ARG A 1 127 ? 9.483 -9.941 17.017 1.00 78.81 127 ARG A CA 1
ATOM 991 C C . ARG A 1 127 ? 10.076 -11.350 17.063 1.00 78.81 127 ARG A C 1
ATOM 993 O O . ARG A 1 127 ? 11.296 -11.466 17.210 1.00 78.81 127 ARG A O 1
ATOM 1000 N N . GLY A 1 128 ? 9.257 -12.398 16.955 1.00 76.62 128 GLY A N 1
ATOM 1001 C CA . GLY A 1 128 ? 9.728 -13.782 16.875 1.00 76.62 128 GLY A CA 1
ATOM 1002 C C . GLY A 1 128 ? 10.565 -14.016 15.619 1.00 76.62 128 GLY A C 1
ATOM 1003 O O . GLY A 1 128 ? 11.666 -14.568 15.703 1.00 76.62 128 GLY A O 1
ATOM 1004 N N . PHE A 1 129 ? 10.116 -13.472 14.486 1.00 74.44 129 PHE A N 1
ATOM 1005 C CA . PHE A 1 129 ? 10.835 -13.519 13.214 1.00 74.44 129 PHE A CA 1
ATOM 1006 C C . PHE A 1 129 ? 12.237 -12.893 13.298 1.00 74.44 129 PHE A C 1
ATOM 1008 O O . PHE A 1 129 ? 13.212 -13.500 12.848 1.00 74.44 129 PHE A O 1
ATOM 1015 N N . ASN A 1 130 ? 12.367 -11.719 13.928 1.00 73.69 130 ASN A N 1
ATOM 1016 C CA . ASN A 1 130 ? 13.660 -11.043 14.087 1.00 73.69 130 ASN A CA 1
ATOM 1017 C C . ASN A 1 130 ? 14.611 -11.799 15.028 1.00 73.69 130 ASN A C 1
ATOM 1019 O O . ASN A 1 130 ? 15.796 -11.945 14.719 1.00 73.69 130 ASN A O 1
ATOM 1023 N N . LYS A 1 131 ? 14.105 -12.314 16.160 1.00 70.25 131 LYS A N 1
ATOM 1024 C CA . LYS A 1 131 ? 14.923 -13.039 17.150 1.00 70.25 131 LYS A CA 1
ATOM 1025 C C . LYS A 1 131 ? 15.455 -14.370 16.620 1.00 70.25 131 LYS A C 1
ATOM 1027 O O . LYS A 1 131 ? 16.607 -14.703 16.877 1.00 70.25 131 LYS A O 1
ATOM 1032 N N . ALA A 1 132 ? 14.643 -15.116 15.873 1.00 64.25 132 ALA A N 1
ATOM 1033 C CA . ALA A 1 132 ? 15.003 -16.451 15.394 1.00 64.25 132 ALA A CA 1
ATOM 1034 C C . ALA A 1 132 ? 16.120 -16.454 14.332 1.00 64.25 132 ALA A C 1
ATOM 1036 O O . ALA A 1 132 ? 16.738 -17.490 14.102 1.00 64.25 132 ALA A O 1
ATOM 1037 N N . ARG A 1 133 ? 16.365 -15.320 13.660 1.00 67.00 133 ARG A N 1
ATOM 1038 C CA . ARG A 1 133 ? 17.227 -15.256 12.468 1.00 67.00 133 ARG A CA 1
ATOM 1039 C C . ARG A 1 133 ? 18.436 -14.320 12.576 1.00 67.00 133 ARG A C 1
ATOM 1041 O O . ARG A 1 133 ? 19.150 -14.210 11.587 1.00 67.00 133 ARG A O 1
ATOM 1048 N N . GLN A 1 134 ? 18.666 -13.666 13.724 1.00 68.00 134 GLN A N 1
ATOM 1049 C CA . GLN A 1 134 ? 19.773 -12.705 13.932 1.00 68.00 134 GLN A CA 1
ATOM 1050 C C . GLN A 1 134 ? 19.941 -11.731 12.746 1.00 68.00 134 GLN A C 1
ATOM 1052 O O . GLN A 1 134 ? 21.035 -11.516 12.229 1.00 68.00 134 GLN A O 1
ATOM 1057 N N . ILE A 1 135 ? 18.819 -11.198 12.255 1.00 74.00 135 ILE A N 1
ATOM 1058 C CA . ILE A 1 135 ? 18.785 -10.381 11.039 1.00 74.00 135 ILE A CA 1
ATOM 1059 C C . ILE A 1 135 ? 19.444 -9.027 11.326 1.00 74.00 135 ILE A C 1
ATOM 1061 O O . ILE A 1 135 ? 19.164 -8.414 12.356 1.00 74.00 135 ILE A O 1
ATOM 1065 N N . SER A 1 136 ? 20.294 -8.548 10.412 1.00 83.00 136 SER A N 1
ATOM 1066 C CA . SER A 1 136 ? 20.884 -7.210 10.517 1.00 83.00 136 SER A CA 1
ATOM 1067 C C . SER A 1 136 ? 19.819 -6.115 10.428 1.00 83.00 136 SER A C 1
ATOM 1069 O O . SER A 1 136 ? 18.774 -6.285 9.793 1.00 83.00 136 SER A O 1
ATOM 1071 N N . GLU A 1 137 ? 20.096 -4.956 11.022 1.00 85.19 137 GLU A N 1
ATOM 1072 C CA . GLU A 1 137 ? 19.186 -3.810 10.964 1.00 85.19 137 GLU A CA 1
ATOM 1073 C C . GLU A 1 137 ? 18.885 -3.387 9.517 1.00 85.19 137 GLU A C 1
ATOM 1075 O O . GLU A 1 137 ? 17.723 -3.191 9.160 1.00 85.19 137 GLU A O 1
ATOM 1080 N N . ASP A 1 138 ? 19.891 -3.374 8.640 1.00 85.50 138 ASP A N 1
ATOM 1081 C CA . ASP A 1 138 ? 19.717 -3.057 7.218 1.00 85.50 138 ASP A CA 1
ATOM 1082 C C . ASP A 1 138 ? 18.757 -4.013 6.504 1.00 85.50 138 ASP A C 1
ATOM 1084 O O . ASP A 1 138 ? 17.917 -3.589 5.701 1.00 85.50 138 ASP A O 1
ATOM 1088 N N . ALA A 1 139 ? 18.844 -5.309 6.811 1.00 84.62 139 ALA A N 1
ATOM 1089 C CA . ALA A 1 139 ? 17.952 -6.311 6.247 1.00 84.62 139 ALA A CA 1
ATOM 1090 C C . ALA A 1 139 ? 16.520 -6.158 6.787 1.00 84.62 139 ALA A C 1
ATOM 1092 O O . ALA A 1 139 ? 15.564 -6.331 6.028 1.00 84.62 139 ALA A O 1
ATOM 1093 N N . ILE A 1 140 ? 16.355 -5.754 8.051 1.00 85.75 140 ILE A N 1
ATOM 1094 C CA . ILE A 1 140 ? 15.047 -5.404 8.624 1.00 85.75 140 ILE A CA 1
ATOM 1095 C C . ILE A 1 140 ? 14.455 -4.185 7.910 1.00 85.75 140 ILE A C 1
ATOM 1097 O O . ILE A 1 140 ? 13.282 -4.196 7.532 1.00 85.75 140 ILE A O 1
ATOM 1101 N N . GLN A 1 141 ? 15.248 -3.139 7.680 1.00 86.81 141 GLN A N 1
ATOM 1102 C CA . GLN A 1 141 ? 14.777 -1.946 6.979 1.00 86.81 141 GLN A CA 1
ATOM 1103 C C . GLN A 1 141 ? 14.413 -2.253 5.520 1.00 86.81 141 GLN A C 1
ATOM 1105 O O . GLN A 1 141 ? 13.391 -1.779 5.023 1.00 86.81 141 GLN A O 1
ATOM 1110 N N . ALA A 1 142 ? 15.196 -3.089 4.832 1.00 86.69 142 ALA A N 1
ATOM 1111 C CA . ALA A 1 142 ? 14.872 -3.556 3.484 1.00 86.69 142 ALA A CA 1
ATOM 1112 C C . ALA A 1 142 ? 13.560 -4.355 3.447 1.00 86.69 142 ALA A C 1
ATOM 1114 O O . ALA A 1 142 ? 12.728 -4.129 2.568 1.00 86.69 142 ALA A O 1
ATOM 1115 N N . LEU A 1 143 ? 13.346 -5.232 4.433 1.00 88.25 143 LEU A N 1
ATOM 1116 C CA . LEU A 1 143 ? 12.112 -5.999 4.590 1.00 88.25 143 LEU A CA 1
ATOM 1117 C C . LEU A 1 143 ? 10.900 -5.080 4.795 1.00 88.25 143 LEU A C 1
ATOM 1119 O O . LEU A 1 143 ? 9.896 -5.236 4.105 1.00 88.25 143 LEU A O 1
ATOM 1123 N N . LYS A 1 144 ? 11.003 -4.085 5.684 1.00 90.00 144 LYS A N 1
ATOM 1124 C CA . LYS A 1 144 ? 9.933 -3.107 5.946 1.00 90.00 144 LYS A CA 1
ATOM 1125 C C . LYS A 1 144 ? 9.584 -2.278 4.712 1.00 90.00 144 LYS A C 1
ATOM 1127 O O . LYS A 1 144 ? 8.406 -2.100 4.410 1.00 90.00 144 LYS A O 1
ATOM 1132 N N . ARG A 1 145 ? 10.593 -1.808 3.966 1.00 89.56 145 ARG A N 1
ATOM 1133 C CA . ARG A 1 145 ? 10.382 -1.070 2.708 1.00 89.56 145 ARG A CA 1
ATOM 1134 C C . ARG A 1 145 ? 9.644 -1.915 1.676 1.00 89.56 145 ARG A C 1
ATOM 1136 O O . ARG A 1 145 ? 8.700 -1.437 1.053 1.00 89.56 145 ARG A O 1
ATOM 1143 N N . GLU A 1 146 ? 10.051 -3.169 1.509 1.00 90.19 146 GLU A N 1
ATOM 1144 C CA . GLU A 1 146 ? 9.427 -4.071 0.543 1.00 90.19 146 GLU A CA 1
ATOM 1145 C C . GLU A 1 146 ? 8.003 -4.471 0.959 1.00 90.19 146 GLU A C 1
ATOM 1147 O O . GLU A 1 146 ? 7.106 -4.513 0.114 1.00 90.19 146 GLU A O 1
ATOM 1152 N N . PHE A 1 147 ? 7.767 -4.672 2.258 1.00 94.06 147 PHE A N 1
ATOM 1153 C CA . PHE A 1 147 ? 6.433 -4.882 2.816 1.00 94.06 147 PHE A CA 1
ATOM 1154 C C . PHE A 1 147 ? 5.507 -3.691 2.530 1.00 94.06 147 PHE A C 1
ATOM 1156 O O . PHE A 1 147 ? 4.458 -3.869 1.905 1.00 94.06 147 PHE A O 1
ATOM 1163 N N . LEU A 1 148 ? 5.929 -2.469 2.882 1.00 94.38 148 LEU A N 1
ATOM 1164 C CA . LEU A 1 148 ? 5.178 -1.242 2.595 1.00 94.38 148 LEU A CA 1
ATOM 1165 C C . LEU A 1 148 ? 4.875 -1.106 1.100 1.00 94.38 148 LEU A C 1
ATOM 1167 O O . LEU A 1 148 ? 3.738 -0.816 0.725 1.00 94.38 148 LEU A O 1
ATOM 1171 N N . ARG A 1 149 ? 5.866 -1.345 0.234 1.00 92.19 149 ARG A N 1
ATOM 1172 C CA . ARG A 1 149 ? 5.709 -1.247 -1.223 1.00 92.19 149 ARG A CA 1
ATOM 1173 C C . ARG A 1 149 ? 4.637 -2.204 -1.745 1.00 92.19 149 ARG A C 1
ATOM 1175 O O . ARG A 1 149 ? 3.810 -1.809 -2.569 1.00 92.19 149 ARG A O 1
ATOM 1182 N N . ARG A 1 150 ? 4.624 -3.450 -1.265 1.00 94.88 150 ARG A N 1
ATOM 1183 C CA . ARG A 1 150 ? 3.650 -4.472 -1.687 1.00 94.88 150 ARG A CA 1
ATOM 1184 C C . ARG A 1 150 ? 2.241 -4.146 -1.235 1.00 94.88 150 ARG A C 1
ATOM 1186 O O . ARG A 1 150 ? 1.340 -4.141 -2.070 1.00 94.88 150 ARG A O 1
ATOM 1193 N N . VAL A 1 151 ? 2.069 -3.805 0.042 1.00 97.06 151 VAL A N 1
ATOM 1194 C CA . VAL A 1 151 ? 0.765 -3.382 0.568 1.00 97.06 151 VAL A CA 1
ATOM 1195 C C . VAL A 1 151 ? 0.266 -2.161 -0.203 1.00 97.06 151 VAL A C 1
ATOM 1197 O O . VAL A 1 151 ? -0.855 -2.171 -0.699 1.00 97.06 151 VAL A O 1
ATOM 1200 N N . THR A 1 152 ? 1.119 -1.152 -0.405 1.00 95.88 152 THR A N 1
ATOM 1201 C CA . THR A 1 152 ? 0.772 0.057 -1.172 1.00 95.88 152 THR A CA 1
ATOM 1202 C C . THR A 1 152 ? 0.327 -0.274 -2.595 1.00 95.88 152 THR A C 1
ATOM 1204 O O . THR A 1 152 ? -0.645 0.306 -3.072 1.00 95.88 152 THR A O 1
ATOM 1207 N N . THR A 1 153 ? 1.001 -1.216 -3.263 1.00 94.94 153 THR A N 1
ATOM 1208 C CA . THR A 1 153 ? 0.644 -1.648 -4.623 1.00 94.94 153 THR A CA 1
ATOM 1209 C C . THR A 1 153 ? -0.769 -2.228 -4.652 1.00 94.94 153 THR A C 1
ATOM 1211 O O . THR A 1 153 ? -1.603 -1.749 -5.414 1.00 94.94 153 THR A O 1
ATOM 1214 N N . VAL A 1 154 ? -1.063 -3.195 -3.776 1.00 97.88 154 VAL A N 1
ATOM 1215 C CA . VAL A 1 154 ? -2.375 -3.864 -3.721 1.00 97.88 154 VAL A CA 1
ATOM 1216 C C . VAL A 1 154 ? -3.486 -2.877 -3.340 1.00 97.88 154 VAL A C 1
ATOM 1218 O O . VAL A 1 154 ? -4.544 -2.845 -3.970 1.00 97.88 154 VAL A O 1
ATOM 1221 N N . VAL A 1 155 ? -3.228 -2.013 -2.353 1.00 97.69 155 VAL A N 1
ATOM 1222 C CA . VAL A 1 155 ? -4.174 -0.974 -1.923 1.00 97.69 155 VAL A CA 1
ATOM 1223 C C . VAL A 1 155 ? -4.496 -0.024 -3.067 1.00 97.69 155 VAL A C 1
ATOM 1225 O O . VAL A 1 155 ? -5.669 0.235 -3.314 1.00 97.69 155 VAL A O 1
ATOM 1228 N N . ARG A 1 156 ? -3.490 0.470 -3.797 1.00 94.94 156 ARG A N 1
ATOM 1229 C CA . ARG A 1 156 ? -3.699 1.436 -4.885 1.00 94.94 156 ARG A CA 1
ATOM 1230 C C . ARG A 1 156 ? -4.377 0.838 -6.114 1.00 94.94 156 ARG A C 1
ATOM 1232 O O . ARG A 1 156 ? -5.009 1.587 -6.850 1.00 94.94 156 ARG A O 1
ATOM 1239 N N . THR A 1 157 ? -4.317 -0.478 -6.318 1.00 95.06 157 THR A N 1
ATOM 1240 C CA . THR A 1 157 ? -5.121 -1.146 -7.355 1.00 95.06 157 THR A CA 1
ATOM 1241 C C . THR A 1 157 ? -6.620 -1.005 -7.083 1.00 95.06 157 THR A C 1
ATOM 1243 O O . THR A 1 157 ? -7.387 -0.782 -8.013 1.00 95.06 157 THR A O 1
ATOM 1246 N N . THR A 1 158 ? -7.037 -1.089 -5.815 1.00 94.44 158 THR A N 1
ATOM 1247 C CA . THR A 1 158 ? -8.457 -0.994 -5.424 1.00 94.44 158 THR A CA 1
ATOM 1248 C C . THR A 1 158 ? -8.876 0.442 -5.092 1.00 94.44 158 THR A C 1
ATOM 1250 O O . THR A 1 158 ? -9.969 0.876 -5.448 1.00 94.44 158 THR A O 1
ATOM 1253 N N . TYR A 1 159 ? -7.996 1.202 -4.439 1.00 95.19 159 TYR A N 1
ATOM 1254 C CA . TYR A 1 159 ? -8.196 2.586 -4.010 1.00 95.19 159 TYR A CA 1
ATOM 1255 C C . TYR A 1 159 ? -7.044 3.470 -4.523 1.00 95.19 159 TYR A C 1
ATOM 1257 O O . TYR A 1 159 ? -6.122 3.790 -3.767 1.00 95.19 159 TYR A O 1
ATOM 1265 N N . PRO A 1 160 ? -7.085 3.930 -5.790 1.00 93.06 160 PRO A N 1
ATOM 1266 C CA . PRO A 1 160 ? -5.975 4.663 -6.414 1.00 93.06 160 PRO A CA 1
ATOM 1267 C C . PRO A 1 160 ? -5.554 5.933 -5.670 1.00 93.06 160 PRO A C 1
ATOM 1269 O O . PRO A 1 160 ? -4.392 6.331 -5.708 1.00 93.06 160 PRO A O 1
ATOM 1272 N N . ARG A 1 161 ? -6.502 6.564 -4.966 1.00 94.44 161 ARG A N 1
ATOM 1273 C CA . ARG A 1 161 ? -6.281 7.794 -4.196 1.00 94.44 161 ARG A CA 1
ATOM 1274 C C . ARG A 1 161 ? -6.087 7.559 -2.699 1.00 94.44 161 ARG A C 1
ATOM 1276 O O . ARG A 1 161 ? -6.086 8.538 -1.964 1.00 94.44 161 ARG A O 1
ATOM 1283 N N . ALA A 1 162 ? -5.910 6.320 -2.238 1.00 97.00 162 ALA A N 1
ATOM 1284 C CA . ALA A 1 162 ? -5.639 6.048 -0.828 1.00 97.00 162 ALA A CA 1
ATOM 1285 C C . ALA A 1 162 ? -4.397 6.805 -0.326 1.00 97.00 162 ALA A C 1
ATOM 1287 O O . ALA A 1 162 ? -3.441 7.065 -1.072 1.00 97.00 162 ALA A O 1
ATOM 1288 N N . LEU A 1 163 ? -4.413 7.157 0.956 1.00 97.88 163 LEU A N 1
ATOM 1289 C CA . LEU A 1 163 ? -3.197 7.501 1.687 1.00 97.88 163 LEU A CA 1
ATOM 1290 C C . LEU A 1 163 ? -2.680 6.222 2.333 1.00 97.88 163 LEU A C 1
ATOM 1292 O O . LEU A 1 163 ? -3.475 5.462 2.876 1.00 97.88 163 LEU A O 1
ATOM 1296 N N . VAL A 1 164 ? -1.378 5.965 2.244 1.00 97.50 164 VAL A N 1
ATOM 1297 C CA . VAL A 1 164 ? -0.747 4.752 2.776 1.00 97.50 164 VAL A CA 1
ATOM 1298 C C . VAL A 1 164 ? 0.587 5.142 3.389 1.00 97.50 164 VAL A C 1
ATOM 1300 O O . VAL A 1 164 ? 1.346 5.888 2.770 1.00 97.50 164 VAL A O 1
ATOM 1303 N N . GLN A 1 165 ? 0.877 4.627 4.577 1.00 94.94 165 GLN A N 1
ATOM 1304 C CA . GLN A 1 165 ? 2.099 4.924 5.309 1.00 94.94 165 GLN A CA 1
ATOM 1305 C C . GLN A 1 165 ? 2.564 3.703 6.105 1.00 94.94 165 GLN A C 1
ATOM 1307 O O . GLN A 1 165 ? 1.758 2.959 6.661 1.00 94.94 165 GLN A O 1
ATOM 1312 N N . GLY A 1 166 ? 3.879 3.491 6.163 1.00 93.06 166 GLY A N 1
ATOM 1313 C CA . GLY A 1 166 ? 4.481 2.479 7.029 1.00 93.06 166 GLY A CA 1
ATOM 1314 C C . GLY A 1 166 ? 4.732 3.028 8.433 1.00 93.06 166 GLY A C 1
ATOM 1315 O O . GLY A 1 166 ? 5.228 4.143 8.575 1.00 93.06 166 GLY A O 1
ATOM 1316 N N . ARG A 1 167 ? 4.448 2.227 9.463 1.00 86.00 167 ARG A N 1
ATOM 1317 C CA . ARG A 1 167 ? 4.670 2.551 10.878 1.00 86.00 167 ARG A CA 1
ATOM 1318 C C . ARG A 1 167 ? 5.277 1.349 11.596 1.00 86.00 167 ARG A C 1
ATOM 1320 O O . ARG A 1 167 ? 4.586 0.386 11.885 1.00 86.00 167 ARG A O 1
ATOM 1327 N N . SER A 1 168 ? 6.575 1.398 11.895 1.00 83.81 168 SER A N 1
ATOM 1328 C CA . SER A 1 168 ? 7.331 0.261 12.450 1.00 83.81 168 SER A CA 1
ATOM 1329 C C . SER A 1 168 ? 7.234 -1.008 11.582 1.00 83.81 168 SER A C 1
ATOM 1331 O O . SER A 1 168 ? 8.004 -1.147 10.636 1.00 83.81 168 SER A O 1
ATOM 1333 N N . ASP A 1 169 ? 6.356 -1.935 11.936 1.00 88.19 169 ASP A N 1
ATOM 1334 C CA . ASP A 1 169 ? 6.061 -3.250 11.361 1.00 88.19 169 ASP A CA 1
ATOM 1335 C C . ASP A 1 169 ? 4.617 -3.327 10.838 1.00 88.19 169 ASP A C 1
ATOM 1337 O O . ASP A 1 169 ? 4.141 -4.384 10.434 1.00 88.19 169 ASP A O 1
ATOM 1341 N N . GLN A 1 170 ? 3.954 -2.174 10.782 1.00 94.50 170 GLN A N 1
ATOM 1342 C CA . GLN A 1 170 ? 2.597 -1.996 10.304 1.00 94.50 170 GLN A CA 1
ATOM 1343 C C . GLN A 1 170 ? 2.554 -1.123 9.054 1.00 94.50 170 GLN A C 1
ATOM 1345 O O . GLN A 1 170 ? 3.439 -0.302 8.796 1.00 94.50 170 GLN A O 1
ATOM 1350 N N . VAL A 1 171 ? 1.477 -1.264 8.293 1.00 97.56 171 VAL A N 1
ATOM 1351 C CA . VAL A 1 171 ? 1.080 -0.326 7.245 1.00 97.56 171 VAL A CA 1
ATOM 1352 C C . VAL A 1 171 ? -0.321 0.164 7.561 1.00 97.56 171 VAL A C 1
ATOM 1354 O O . VAL A 1 171 ? -1.244 -0.635 7.701 1.00 97.56 171 VAL A O 1
ATOM 1357 N N . VAL A 1 172 ? -0.478 1.479 7.657 1.00 98.19 172 VAL A N 1
ATOM 1358 C CA . VAL A 1 172 ? -1.768 2.138 7.856 1.00 98.19 172 VAL A CA 1
ATOM 1359 C C . VAL A 1 172 ? -2.194 2.767 6.540 1.00 98.19 172 VAL A C 1
ATOM 1361 O O . VAL A 1 172 ? -1.372 3.344 5.824 1.00 98.19 172 VAL A O 1
ATOM 1364 N N . ALA A 1 173 ? -3.478 2.671 6.214 1.00 98.38 173 ALA A N 1
ATOM 1365 C CA . ALA A 1 173 ? -4.048 3.357 5.070 1.00 98.38 173 ALA A CA 1
ATOM 1366 C C . ALA A 1 173 ? -5.388 4.009 5.405 1.00 98.38 173 ALA A C 1
ATOM 1368 O O . ALA A 1 173 ? -6.180 3.461 6.169 1.00 98.38 173 ALA A O 1
ATOM 1369 N N . LEU A 1 174 ? -5.654 5.151 4.774 1.00 98.44 174 LEU A N 1
ATOM 1370 C CA . LEU A 1 174 ? -6.964 5.793 4.760 1.00 98.44 174 LEU A CA 1
ATOM 1371 C C . LEU A 1 174 ? -7.562 5.644 3.358 1.00 98.44 174 LEU A C 1
ATOM 1373 O O . LEU A 1 174 ? -7.015 6.146 2.368 1.00 98.44 174 LEU A O 1
ATOM 1377 N N . LEU A 1 175 ? -8.659 4.893 3.284 1.00 97.62 175 LEU A N 1
ATOM 1378 C CA . LEU A 1 175 ? -9.309 4.466 2.051 1.00 97.62 175 LEU A CA 1
ATOM 1379 C C . LEU A 1 175 ? -10.561 5.320 1.814 1.00 97.62 175 LEU A C 1
ATOM 1381 O O . LEU A 1 175 ? -11.477 5.264 2.634 1.00 97.62 175 LEU A O 1
ATOM 1385 N N . PRO A 1 176 ? -10.643 6.102 0.726 1.00 96.12 176 PRO A N 1
ATOM 1386 C CA . PRO A 1 176 ? -11.840 6.878 0.430 1.00 96.12 176 PRO A CA 1
ATOM 1387 C C . PRO A 1 176 ? -12.949 5.991 -0.143 1.00 96.12 176 PRO A C 1
ATOM 1389 O O . PRO A 1 176 ? -12.749 5.330 -1.164 1.00 96.12 176 PRO A O 1
ATOM 1392 N N . LEU A 1 177 ? -14.125 6.015 0.488 1.00 93.19 177 LEU A N 1
ATOM 1393 C CA . LEU A 1 177 ? -15.350 5.401 -0.034 1.00 93.19 177 LEU A CA 1
ATOM 1394 C C . LEU A 1 177 ? -16.151 6.379 -0.899 1.00 93.19 177 LEU A C 1
ATOM 1396 O O . LEU A 1 177 ? -16.796 5.962 -1.855 1.00 93.19 177 LEU A O 1
ATOM 1400 N N . GLY A 1 178 ? -16.056 7.677 -0.602 1.00 88.56 178 GLY A N 1
ATOM 1401 C CA . GLY A 1 178 ? -16.891 8.703 -1.223 1.00 88.56 178 GLY A CA 1
ATOM 1402 C C . GLY A 1 178 ? -18.224 8.854 -0.492 1.00 88.56 178 GLY A C 1
ATOM 1403 O O . GLY A 1 178 ? -18.342 8.497 0.676 1.00 88.56 178 GLY A O 1
ATOM 1404 N N . THR A 1 179 ? -19.216 9.441 -1.157 1.00 84.06 179 THR A N 1
ATOM 1405 C CA . THR A 1 179 ? -20.523 9.766 -0.557 1.00 84.06 179 THR A CA 1
ATOM 1406 C C . THR A 1 179 ? -21.502 8.594 -0.560 1.00 84.06 179 THR A C 1
ATOM 1408 O O . THR A 1 179 ? -22.440 8.584 0.227 1.00 84.06 179 THR A O 1
ATOM 1411 N N . GLU A 1 180 ? -21.290 7.605 -1.429 1.00 81.06 180 GLU A N 1
ATOM 1412 C CA . GLU A 1 180 ? -22.127 6.410 -1.528 1.00 81.06 180 GLU A CA 1
ATOM 1413 C C . GLU A 1 180 ? -21.390 5.211 -0.934 1.00 81.06 180 GLU A C 1
ATOM 1415 O O . GLU A 1 180 ? -20.425 4.689 -1.496 1.00 81.06 180 GLU A O 1
ATOM 1420 N N . VAL A 1 181 ? -21.842 4.779 0.241 1.00 79.12 181 VAL A N 1
ATOM 1421 C CA . VAL A 1 181 ? -21.238 3.669 0.981 1.00 79.12 181 VAL A CA 1
ATOM 1422 C C . VAL A 1 181 ? -21.960 2.372 0.617 1.00 79.12 181 VAL A C 1
ATOM 1424 O O . VAL A 1 181 ? -22.818 1.887 1.346 1.00 79.12 181 VAL A O 1
ATOM 1427 N N . THR A 1 182 ? -21.606 1.789 -0.529 1.00 81.06 182 THR A N 1
ATOM 1428 C CA . THR A 1 182 ? -22.158 0.506 -1.002 1.00 81.06 182 THR A CA 1
ATOM 1429 C C . THR A 1 182 ? -21.069 -0.557 -1.109 1.00 81.06 182 THR A C 1
ATOM 1431 O O . THR A 1 182 ? -19.957 -0.276 -1.560 1.00 81.06 182 THR A O 1
ATOM 1434 N N . ASP A 1 183 ? -21.372 -1.786 -0.684 1.00 82.19 183 ASP A N 1
ATOM 1435 C CA . ASP A 1 183 ? -20.495 -2.970 -0.778 1.00 82.19 183 ASP A CA 1
ATOM 1436 C C . ASP A 1 183 ? -19.076 -2.802 -0.199 1.00 82.19 183 ASP A C 1
ATOM 1438 O O . ASP A 1 183 ? -18.158 -3.569 -0.508 1.00 82.19 183 ASP A O 1
ATOM 1442 N N . HIS A 1 184 ? -18.874 -1.809 0.672 1.00 86.44 184 HIS A N 1
ATOM 1443 C CA . HIS A 1 184 ? -17.557 -1.484 1.216 1.00 86.44 184 HIS A CA 1
ATOM 1444 C C . HIS A 1 184 ? -16.979 -2.638 2.044 1.00 86.44 184 HIS A C 1
ATOM 1446 O O . HIS A 1 184 ? -15.782 -2.895 1.968 1.00 86.44 184 HIS A O 1
ATOM 1452 N N . GLN A 1 185 ? -17.812 -3.375 2.789 1.00 87.50 185 GLN A N 1
ATOM 1453 C CA . GLN A 1 185 ? -17.364 -4.514 3.597 1.00 87.50 185 GLN A CA 1
ATOM 1454 C C . GLN A 1 185 ? -16.796 -5.634 2.724 1.00 87.50 185 GLN A C 1
ATOM 1456 O O . GLN A 1 185 ? -15.690 -6.108 2.975 1.00 87.50 185 GLN A O 1
ATOM 1461 N N . ALA A 1 186 ? -17.513 -6.015 1.661 1.00 89.94 186 ALA A N 1
ATOM 1462 C CA . ALA A 1 186 ? 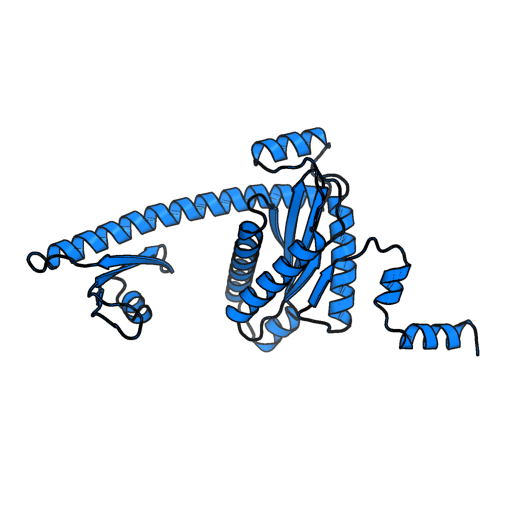-17.062 -7.039 0.724 1.00 89.94 186 ALA A CA 1
ATOM 1463 C C . ALA A 1 186 ? -15.774 -6.609 0.007 1.00 89.94 186 ALA A C 1
ATOM 1465 O O . ALA A 1 186 ? -14.827 -7.393 -0.090 1.00 89.94 186 ALA A O 1
ATOM 1466 N N . ARG A 1 187 ? -15.701 -5.343 -0.430 1.00 92.25 187 ARG A N 1
ATOM 1467 C CA . ARG A 1 187 ? -14.512 -4.772 -1.079 1.00 92.25 187 ARG A CA 1
ATOM 1468 C C . ARG A 1 187 ? -13.301 -4.740 -0.145 1.00 92.25 187 ARG A C 1
ATOM 1470 O O . ARG A 1 187 ? -12.216 -5.147 -0.550 1.00 92.25 187 ARG A O 1
ATOM 1477 N N . SER A 1 188 ? -13.478 -4.296 1.098 1.00 93.44 188 SER A N 1
ATOM 1478 C CA . SER A 1 188 ? -12.421 -4.269 2.116 1.00 93.44 188 SER A CA 1
ATOM 1479 C C . SER A 1 188 ? -11.956 -5.677 2.478 1.00 93.44 188 SER A C 1
ATOM 1481 O O . SER A 1 188 ? -10.759 -5.945 2.491 1.00 93.44 188 SER A O 1
ATOM 1483 N N . HIS A 1 189 ? -12.879 -6.618 2.674 1.00 92.44 189 HIS A N 1
ATOM 1484 C CA . HIS A 1 189 ? -12.524 -8.009 2.940 1.00 92.44 189 HIS A CA 1
ATOM 1485 C C . HIS A 1 189 ? -11.735 -8.631 1.775 1.00 92.44 189 HIS A C 1
ATOM 1487 O O . HIS A 1 189 ? -10.684 -9.235 1.994 1.00 92.44 189 HIS A O 1
ATOM 1493 N N . ALA A 1 190 ? -12.180 -8.425 0.531 1.00 95.88 190 ALA A N 1
ATOM 1494 C CA . ALA A 1 190 ? -11.455 -8.869 -0.659 1.00 95.88 190 ALA A CA 1
ATOM 1495 C C . ALA A 1 190 ? -10.051 -8.246 -0.747 1.00 95.88 190 ALA A C 1
ATOM 1497 O O . ALA A 1 190 ? -9.082 -8.963 -1.001 1.00 95.88 190 ALA A O 1
ATOM 1498 N N . LEU A 1 191 ? -9.921 -6.946 -0.464 1.00 97.62 191 LEU A N 1
ATOM 1499 C CA . LEU A 1 191 ? -8.628 -6.263 -0.397 1.00 97.62 191 LEU A CA 1
ATOM 1500 C C . LEU A 1 191 ? -7.710 -6.886 0.668 1.00 97.62 191 LEU A C 1
ATOM 1502 O O . LEU A 1 191 ? -6.537 -7.140 0.398 1.00 97.62 191 LEU A O 1
ATOM 1506 N N . GLY A 1 192 ? -8.231 -7.184 1.860 1.00 97.44 192 GLY A N 1
ATOM 1507 C CA . GLY A 1 192 ? -7.465 -7.837 2.923 1.00 97.44 192 GLY A CA 1
ATOM 1508 C C . GLY A 1 192 ? -6.946 -9.217 2.511 1.00 97.44 192 GLY A C 1
ATOM 1509 O O . GLY A 1 192 ? -5.778 -9.536 2.743 1.00 97.44 192 GLY A O 1
ATOM 1510 N N . LEU A 1 193 ? -7.773 -10.012 1.822 1.00 97.56 193 LEU A N 1
ATOM 1511 C CA . LEU A 1 193 ? -7.359 -11.307 1.271 1.00 97.56 193 LEU A CA 1
ATOM 1512 C C . LEU A 1 193 ? -6.261 -11.155 0.209 1.00 97.56 193 LEU A C 1
ATOM 1514 O O . LEU A 1 193 ? -5.288 -11.909 0.232 1.00 97.56 193 LEU A O 1
ATOM 1518 N N . GLN A 1 194 ? -6.384 -10.169 -0.685 1.00 98.00 194 GLN A N 1
ATOM 1519 C CA . GLN A 1 194 ? -5.373 -9.875 -1.706 1.00 98.00 194 GLN A CA 1
ATOM 1520 C C . GLN A 1 194 ? -4.035 -9.457 -1.088 1.00 98.00 194 GLN A C 1
ATOM 1522 O O . GLN A 1 194 ? -2.988 -9.928 -1.529 1.00 98.00 194 GLN A O 1
ATOM 1527 N N . ILE A 1 195 ? -4.052 -8.610 -0.053 1.00 98.00 195 ILE A N 1
ATOM 1528 C CA . ILE A 1 195 ? -2.840 -8.195 0.668 1.00 98.00 195 ILE A CA 1
ATOM 1529 C C . ILE A 1 195 ? -2.155 -9.413 1.286 1.00 98.00 195 ILE A C 1
ATOM 1531 O O . ILE A 1 195 ? -0.955 -9.616 1.098 1.00 98.00 195 ILE A O 1
ATOM 1535 N N . ARG A 1 196 ? -2.924 -10.250 1.986 1.00 96.50 196 ARG A N 1
ATOM 1536 C CA . ARG A 1 196 ? -2.409 -11.453 2.641 1.00 96.50 196 ARG A CA 1
ATOM 1537 C C . ARG A 1 196 ? -1.776 -12.416 1.638 1.00 96.50 196 ARG A C 1
ATOM 1539 O O . ARG A 1 196 ? -0.673 -12.902 1.877 1.00 96.50 196 ARG A O 1
ATOM 1546 N N . GLN A 1 197 ? -2.439 -12.633 0.503 1.00 95.19 197 GLN A N 1
ATOM 1547 C CA . GLN A 1 197 ? -1.921 -13.461 -0.583 1.00 95.19 197 GLN A CA 1
ATOM 1548 C C . GLN A 1 197 ? -0.620 -12.882 -1.159 1.00 95.19 197 GLN A C 1
ATOM 1550 O O . GLN A 1 197 ? 0.390 -13.577 -1.221 1.00 95.19 197 GLN A O 1
ATOM 1555 N N . ALA A 1 198 ? -0.601 -11.586 -1.484 1.00 95.06 198 ALA A N 1
ATOM 1556 C CA . ALA A 1 198 ? 0.568 -10.921 -2.058 1.00 95.06 198 ALA A CA 1
ATOM 1557 C C . ALA A 1 198 ? 1.802 -10.944 -1.136 1.00 95.06 198 ALA A C 1
ATOM 1559 O O . ALA A 1 198 ? 2.939 -10.986 -1.617 1.00 95.06 198 ALA A O 1
ATOM 1560 N N . VAL A 1 199 ? 1.595 -10.900 0.184 1.00 94.25 199 VAL A N 1
ATOM 1561 C CA . VAL A 1 199 ? 2.674 -11.003 1.176 1.00 94.25 199 VAL A CA 1
ATOM 1562 C C . VAL A 1 199 ? 3.153 -12.449 1.335 1.00 94.25 199 VAL A C 1
ATOM 1564 O O . VAL A 1 199 ? 4.364 -12.681 1.337 1.00 94.25 199 VAL A O 1
ATOM 1567 N N . ALA A 1 200 ? 2.237 -13.419 1.396 1.00 92.25 200 ALA A N 1
ATOM 1568 C CA . ALA A 1 200 ? 2.585 -14.836 1.493 1.00 92.25 200 ALA A CA 1
ATOM 1569 C C . ALA A 1 200 ? 3.387 -15.323 0.270 1.00 92.25 200 ALA A C 1
ATOM 1571 O O . ALA A 1 200 ? 4.395 -16.015 0.433 1.00 92.25 200 ALA A O 1
ATOM 1572 N N . ASP A 1 201 ? 2.994 -14.900 -0.937 1.00 92.06 201 ASP A N 1
ATOM 1573 C CA . ASP A 1 201 ? 3.682 -15.230 -2.194 1.00 92.06 201 ASP A CA 1
ATOM 1574 C C . ASP A 1 201 ? 5.078 -14.606 -2.276 1.00 92.06 201 ASP A C 1
ATOM 1576 O O . ASP A 1 201 ? 6.013 -15.188 -2.827 1.00 92.06 201 ASP A O 1
ATOM 1580 N N . TRP A 1 202 ? 5.241 -13.408 -1.712 1.00 91.19 202 TRP A N 1
ATOM 1581 C CA . TRP A 1 202 ? 6.535 -12.738 -1.657 1.00 91.19 202 TRP A CA 1
ATOM 1582 C C . TRP A 1 202 ? 7.523 -13.460 -0.743 1.00 91.19 202 TRP A C 1
ATOM 1584 O O . TRP A 1 202 ? 8.695 -13.634 -1.096 1.00 91.19 202 TRP A O 1
ATOM 1594 N N . LYS A 1 203 ? 7.073 -13.838 0.455 1.00 84.81 203 LYS A N 1
ATOM 1595 C CA . LYS A 1 203 ? 7.941 -14.389 1.488 1.00 84.81 203 LYS A CA 1
ATOM 1596 C C . LYS A 1 203 ? 7.220 -15.525 2.222 1.00 84.81 203 LYS A C 1
ATOM 1598 O O . LYS A 1 203 ? 6.529 -15.273 3.205 1.00 84.81 203 LYS A O 1
ATOM 1603 N N . PRO A 1 204 ? 7.448 -16.791 1.824 1.00 82.75 204 PRO A N 1
ATOM 1604 C CA . PRO A 1 204 ? 6.874 -17.936 2.521 1.00 82.75 204 PRO A CA 1
ATOM 1605 C C . PRO A 1 204 ? 7.218 -17.928 4.016 1.00 82.75 204 PRO A C 1
ATOM 1607 O O . PRO A 1 204 ? 8.377 -17.711 4.393 1.00 82.75 204 PRO A O 1
ATOM 1610 N N . GLY A 1 205 ? 6.203 -18.150 4.854 1.00 80.69 205 GLY A N 1
ATOM 1611 C CA . GLY A 1 205 ? 6.297 -18.072 6.316 1.00 80.69 205 GLY A CA 1
ATOM 1612 C C . GLY A 1 205 ? 6.167 -16.659 6.897 1.00 80.69 205 GLY A C 1
ATOM 1613 O O . GLY A 1 205 ? 6.260 -16.508 8.109 1.00 80.69 205 GLY A O 1
ATOM 1614 N N . PHE A 1 206 ? 5.963 -15.639 6.061 1.00 85.75 206 PHE A N 1
ATOM 1615 C CA . PHE A 1 206 ? 5.643 -14.281 6.485 1.00 85.75 206 PHE A CA 1
ATOM 1616 C C . PHE A 1 206 ? 4.133 -14.083 6.354 1.00 85.75 206 PHE A C 1
ATOM 1618 O O . PHE A 1 206 ? 3.602 -14.073 5.242 1.00 85.75 206 PHE A O 1
ATOM 1625 N N . THR A 1 207 ? 3.432 -13.989 7.480 1.00 91.81 207 THR A N 1
ATOM 1626 C CA . THR A 1 207 ? 1.983 -13.772 7.494 1.00 91.81 207 THR A CA 1
ATOM 1627 C C . THR A 1 207 ? 1.666 -12.380 8.011 1.00 91.81 207 THR A C 1
ATOM 1629 O O . THR A 1 207 ? 2.454 -11.757 8.724 1.00 91.81 207 THR A O 1
ATOM 1632 N N . VAL A 1 208 ? 0.523 -11.868 7.575 1.00 95.88 208 VAL A N 1
ATOM 1633 C CA . VAL A 1 208 ? 0.018 -10.565 7.986 1.00 95.88 208 VAL A CA 1
ATOM 1634 C C . VAL A 1 208 ? -1.439 -10.704 8.366 1.00 95.88 208 VAL A C 1
ATOM 1636 O O . VAL A 1 208 ? -2.189 -11.451 7.726 1.00 95.88 208 VAL A O 1
ATOM 1639 N N . SER A 1 209 ? -1.839 -9.926 9.358 1.00 96.12 209 SER A N 1
ATOM 1640 C CA . SER A 1 209 ? -3.238 -9.725 9.690 1.00 96.12 209 SER A CA 1
ATOM 1641 C C . SER A 1 209 ? -3.676 -8.340 9.211 1.00 96.12 209 SER A C 1
ATOM 1643 O O . SER A 1 209 ? -2.908 -7.379 9.258 1.00 96.12 209 SER A O 1
ATOM 1645 N N . VAL A 1 210 ? -4.918 -8.228 8.742 1.00 97.75 210 VAL A N 1
ATOM 1646 C CA . VAL A 1 210 ? -5.496 -6.995 8.193 1.00 97.75 210 VAL A CA 1
ATOM 1647 C C . VAL A 1 210 ? -6.755 -6.626 8.970 1.00 97.75 210 VAL A C 1
ATOM 1649 O O . VAL A 1 210 ? -7.694 -7.416 9.035 1.00 97.75 210 VAL A O 1
ATOM 1652 N N . GLY A 1 211 ? -6.784 -5.420 9.526 1.00 96.12 211 GLY A N 1
ATOM 1653 C CA . GLY A 1 211 ? -7.929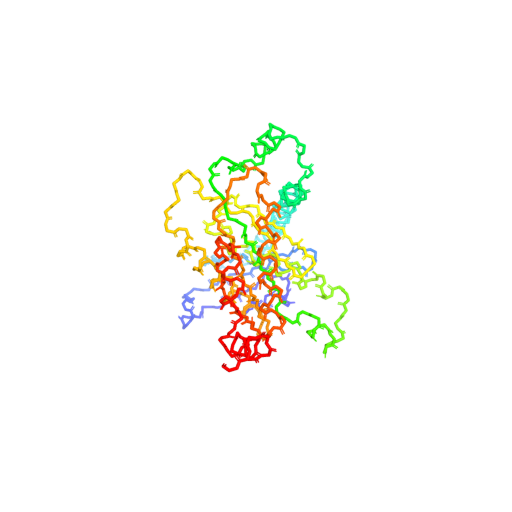 -4.827 10.204 1.00 96.12 211 GLY A CA 1
ATOM 1654 C C . GLY A 1 211 ? -8.514 -3.664 9.405 1.00 96.12 211 GLY A C 1
ATOM 1655 O O . GLY A 1 211 ? -7.769 -2.878 8.823 1.00 96.12 211 GLY A O 1
ATOM 1656 N N . PHE A 1 212 ? -9.836 -3.529 9.407 1.00 96.25 212 PHE A N 1
ATOM 1657 C CA . PHE A 1 212 ? -10.564 -2.407 8.810 1.00 96.25 212 PHE A CA 1
ATOM 1658 C C . PHE A 1 212 ? -11.488 -1.771 9.841 1.00 96.25 212 PHE A C 1
ATOM 1660 O O . PHE A 1 212 ? -12.143 -2.495 10.583 1.00 96.25 212 PHE A O 1
ATOM 1667 N N . SER A 1 213 ? -11.577 -0.445 9.876 1.00 94.62 213 SER A N 1
ATOM 1668 C CA . SER A 1 213 ? -12.586 0.255 10.674 1.00 94.62 213 SER A CA 1
ATOM 1669 C C . SER A 1 213 ? -13.969 0.186 10.023 1.00 94.62 213 SER A C 1
ATOM 1671 O O . SER A 1 213 ? -14.099 -0.103 8.827 1.00 94.62 213 SER A O 1
ATOM 1673 N N . ALA A 1 214 ? -14.994 0.555 10.789 1.00 91.19 214 ALA A N 1
ATOM 1674 C CA . ALA A 1 214 ? -16.251 1.024 10.218 1.00 91.19 214 ALA A CA 1
ATOM 1675 C C . ALA A 1 214 ? -16.024 2.282 9.344 1.00 91.19 214 ALA A C 1
ATOM 1677 O O . ALA A 1 214 ? -14.987 2.950 9.484 1.00 91.19 214 ALA A O 1
ATOM 1678 N N . PRO A 1 215 ? -16.956 2.613 8.431 1.00 93.50 215 PRO A N 1
ATOM 1679 C CA . PRO A 1 215 ? -16.945 3.891 7.732 1.00 93.50 215 PRO A CA 1
ATOM 1680 C C . PRO A 1 215 ? -16.938 5.062 8.719 1.00 93.50 215 PRO A C 1
ATOM 1682 O O . PRO A 1 215 ? -17.730 5.102 9.654 1.00 93.50 215 PRO A O 1
ATOM 1685 N N . ILE A 1 216 ? -16.052 6.022 8.490 1.00 93.88 216 ILE A N 1
ATOM 1686 C CA . ILE A 1 216 ? -15.903 7.223 9.310 1.00 93.88 216 ILE A CA 1
ATOM 1687 C C . ILE A 1 216 ? -15.873 8.481 8.452 1.00 93.88 216 ILE A C 1
ATOM 1689 O O . ILE A 1 216 ? -15.570 8.423 7.262 1.00 93.88 216 ILE A O 1
ATOM 1693 N N . GLU A 1 217 ? -16.121 9.628 9.072 1.00 93.00 217 GLU A N 1
ATOM 1694 C CA . GLU A 1 217 ? -15.917 10.936 8.455 1.00 93.00 217 GLU A CA 1
ATOM 1695 C C . GLU A 1 217 ? -14.554 11.509 8.864 1.00 93.00 217 GLU A C 1
ATOM 1697 O O . GLU A 1 217 ? -14.248 11.705 10.044 1.00 93.00 217 GLU A O 1
ATOM 1702 N N . ALA A 1 218 ? -13.699 11.750 7.872 1.00 94.25 218 ALA A N 1
ATOM 1703 C CA . ALA A 1 218 ? -12.424 12.427 8.062 1.00 94.25 218 ALA A CA 1
ATOM 1704 C C . ALA A 1 218 ? -12.618 13.961 8.077 1.00 94.25 218 ALA A C 1
ATOM 1706 O O . ALA A 1 218 ? -13.527 14.467 7.422 1.00 94.25 218 ALA A O 1
ATOM 1707 N N . PRO A 1 219 ? -11.742 14.728 8.756 1.00 96.19 219 PRO A N 1
ATOM 1708 C CA . PRO A 1 219 ? -10.498 14.292 9.399 1.00 96.19 219 PRO A CA 1
ATOM 1709 C C . PRO A 1 219 ? -10.639 13.848 10.867 1.00 96.19 219 PRO A C 1
ATOM 1711 O O . PRO A 1 219 ? -9.774 13.127 11.360 1.00 96.19 219 PRO A O 1
ATOM 1714 N N . SER A 1 220 ? -11.707 14.238 11.563 1.00 93.38 220 SER A N 1
ATOM 1715 C CA . SER A 1 220 ? -11.803 14.168 13.030 1.00 93.38 220 SER A CA 1
ATOM 1716 C C . SER A 1 220 ? -11.879 12.751 13.605 1.00 93.38 220 SER A C 1
ATOM 1718 O O . SER A 1 220 ? -11.303 12.485 14.663 1.00 93.38 220 SER A O 1
ATOM 1720 N N . LEU A 1 221 ? -12.528 11.812 12.910 1.00 94.75 221 LEU A N 1
ATOM 1721 C CA . LEU A 1 221 ? -12.710 10.442 13.406 1.00 94.75 221 LEU A CA 1
ATOM 1722 C C . LEU A 1 221 ? -11.555 9.489 13.051 1.00 94.75 221 LEU A C 1
ATOM 1724 O O . LEU A 1 221 ? -11.517 8.362 13.547 1.00 94.75 221 LEU A O 1
ATOM 1728 N N . VAL A 1 222 ? -10.575 9.932 12.253 1.00 96.50 222 VAL A N 1
ATOM 1729 C CA . VAL A 1 222 ? -9.462 9.091 11.764 1.00 96.50 222 VAL A CA 1
ATOM 1730 C C . VAL A 1 222 ? -8.622 8.528 12.915 1.00 96.50 222 VAL A C 1
ATOM 1732 O O . VAL A 1 222 ? -8.363 7.323 12.969 1.00 96.50 222 VAL A O 1
ATOM 1735 N N . ALA A 1 223 ? -8.242 9.373 13.875 1.00 94.81 223 ALA A N 1
ATOM 1736 C CA . ALA A 1 223 ? -7.460 8.961 15.041 1.00 94.81 223 ALA A CA 1
ATOM 1737 C C . ALA A 1 223 ? -8.226 7.988 15.962 1.00 94.81 223 ALA A C 1
ATOM 1739 O O . ALA A 1 223 ? -7.635 7.102 16.583 1.00 94.81 223 ALA A O 1
ATOM 1740 N N . GLY A 1 224 ? -9.551 8.145 16.071 1.00 92.25 224 GLY A N 1
ATOM 1741 C CA . GLY A 1 224 ? -10.420 7.225 16.812 1.00 92.25 224 GLY A CA 1
ATOM 1742 C C . GLY A 1 224 ? -10.457 5.843 16.167 1.00 92.25 224 GLY A C 1
ATOM 1743 O O . GLY A 1 224 ? -10.099 4.857 16.810 1.00 92.25 224 GLY A O 1
ATOM 1744 N N . ALA A 1 225 ? -10.763 5.799 14.870 1.00 94.00 225 ALA A N 1
ATOM 1745 C CA . ALA A 1 225 ? -10.823 4.567 14.091 1.00 94.00 225 ALA A CA 1
ATOM 1746 C C . ALA A 1 225 ? -9.505 3.778 14.118 1.00 94.00 225 ALA A C 1
ATOM 1748 O O . ALA A 1 225 ? -9.518 2.559 14.286 1.00 94.00 225 ALA A O 1
ATOM 1749 N N . LEU A 1 226 ? -8.349 4.452 14.021 1.00 94.56 226 LEU A N 1
ATOM 1750 C CA . LEU A 1 226 ? -7.055 3.772 14.137 1.00 94.56 226 LEU A CA 1
ATOM 1751 C C . LEU A 1 226 ? -6.885 3.096 15.505 1.00 94.56 226 LEU A C 1
ATOM 1753 O O . LEU A 1 226 ? -6.405 1.962 15.565 1.00 94.56 226 LEU A O 1
ATOM 1757 N N . ARG A 1 227 ? -7.261 3.767 16.602 1.00 93.44 227 ARG A N 1
ATOM 1758 C CA . ARG A 1 227 ? -7.152 3.197 17.956 1.00 93.44 227 ARG A CA 1
ATOM 1759 C C . ARG A 1 227 ? -8.026 1.956 18.116 1.00 93.44 227 ARG A C 1
ATOM 1761 O O . ARG A 1 227 ? -7.556 0.962 18.666 1.00 93.44 227 ARG A O 1
ATOM 1768 N N . GLU A 1 228 ? -9.252 1.993 17.605 1.00 90.94 228 GLU A N 1
ATOM 1769 C CA . GLU A 1 228 ? -10.177 0.854 17.643 1.00 90.94 228 GLU A CA 1
ATOM 1770 C C . GLU A 1 228 ? -9.634 -0.345 16.862 1.00 90.94 228 GLU A C 1
ATOM 1772 O O . GLU A 1 228 ? -9.531 -1.447 17.406 1.00 90.94 228 GLU A O 1
ATOM 1777 N N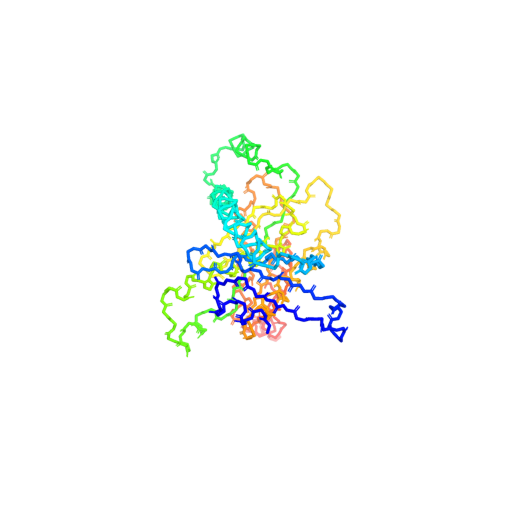 . VAL A 1 229 ? -9.193 -0.117 15.619 1.00 93.50 229 VAL A N 1
ATOM 1778 C CA . VAL A 1 229 ? -8.591 -1.167 14.787 1.00 93.50 229 VAL A CA 1
ATOM 1779 C C . VAL A 1 229 ? -7.346 -1.745 15.452 1.00 93.50 229 VAL A C 1
ATOM 1781 O O . VAL A 1 229 ? -7.205 -2.964 15.540 1.00 93.50 229 VAL A O 1
ATOM 1784 N N . THR A 1 230 ? -6.477 -0.891 15.995 1.00 93.00 230 THR A N 1
ATOM 1785 C CA . THR A 1 230 ? -5.268 -1.328 16.708 1.00 93.00 230 THR A CA 1
ATOM 1786 C C . THR A 1 230 ? -5.617 -2.208 17.910 1.00 93.00 230 THR A C 1
ATOM 1788 O O . THR A 1 230 ? -5.021 -3.267 18.079 1.00 93.00 230 THR A O 1
ATOM 1791 N N . SER A 1 231 ? -6.619 -1.836 18.713 1.00 90.56 231 SER A N 1
ATOM 1792 C CA . SER A 1 231 ? -7.031 -2.602 19.898 1.00 90.56 231 SER A CA 1
ATOM 1793 C C . SER A 1 231 ? -7.525 -4.015 19.560 1.00 90.56 231 SER A C 1
ATOM 1795 O O . SER A 1 231 ? -7.154 -4.991 20.227 1.00 90.56 231 SER A O 1
ATOM 1797 N N . VAL A 1 232 ? -8.320 -4.152 18.494 1.00 89.50 232 VAL A N 1
ATOM 1798 C CA . VAL A 1 232 ? -8.791 -5.461 18.017 1.00 89.50 232 VAL A CA 1
ATOM 1799 C C . VAL A 1 232 ? -7.625 -6.298 17.495 1.00 89.50 232 VAL A C 1
ATOM 1801 O O . VAL A 1 232 ? -7.494 -7.470 17.854 1.00 89.50 232 VAL A O 1
ATOM 1804 N N . MET A 1 233 ? -6.741 -5.695 16.702 1.00 90.75 233 MET A N 1
ATOM 1805 C CA . MET A 1 233 ? -5.579 -6.374 16.126 1.00 90.75 233 MET A CA 1
ATOM 1806 C C . MET A 1 233 ? -4.593 -6.848 17.201 1.00 90.75 233 MET A C 1
ATOM 1808 O O . MET A 1 233 ? -4.165 -8.002 17.180 1.00 90.75 233 MET A O 1
ATOM 1812 N N . GLU A 1 234 ? -4.316 -6.023 18.213 1.00 89.25 234 GLU A N 1
ATOM 1813 C CA . GLU A 1 234 ? -3.516 -6.423 19.374 1.00 89.25 234 GLU A CA 1
ATOM 1814 C C . GLU A 1 234 ? -4.153 -7.583 20.146 1.00 89.25 234 GLU A C 1
ATOM 1816 O O . GLU A 1 234 ? -3.450 -8.481 20.616 1.00 89.25 234 GLU A O 1
ATOM 1821 N N . SER A 1 235 ? -5.481 -7.587 20.283 1.00 87.38 235 SER A N 1
ATOM 1822 C CA . SER A 1 235 ? -6.201 -8.675 20.947 1.00 87.38 235 SER A CA 1
ATOM 1823 C C . SER A 1 235 ? -6.033 -9.989 20.181 1.00 87.38 235 SER A C 1
ATOM 1825 O O . SER A 1 235 ? -5.671 -11.002 20.780 1.00 87.38 235 SER A O 1
ATOM 1827 N N . LEU A 1 236 ? -6.189 -9.976 18.853 1.00 87.12 236 LEU A N 1
ATOM 1828 C CA . LEU A 1 236 ? -5.945 -11.146 17.996 1.00 87.12 236 LEU A CA 1
ATOM 1829 C C . LEU A 1 236 ? -4.499 -11.645 18.101 1.00 87.12 236 LEU A C 1
ATOM 1831 O O . LEU A 1 236 ? -4.273 -12.850 18.260 1.00 87.12 236 LEU A O 1
ATOM 1835 N N . ALA A 1 237 ? -3.530 -10.726 18.097 1.00 87.06 237 ALA A N 1
ATOM 1836 C CA . ALA A 1 237 ? -2.115 -11.047 18.242 1.00 87.06 237 ALA A CA 1
ATOM 1837 C C . ALA A 1 237 ? -1.811 -11.730 19.588 1.00 87.06 237 ALA A C 1
ATOM 1839 O O . ALA A 1 237 ? -1.092 -12.733 19.620 1.00 87.06 237 ALA A O 1
ATOM 1840 N N . ARG A 1 238 ? -2.409 -11.263 20.698 1.00 87.12 238 ARG A N 1
ATOM 1841 C CA . ARG A 1 238 ? -2.271 -11.889 22.033 1.00 87.12 238 ARG A CA 1
ATOM 1842 C C . ARG A 1 238 ? -2.780 -13.332 22.060 1.00 87.12 238 ARG A C 1
ATOM 1844 O O . ARG A 1 238 ? -2.197 -14.165 22.750 1.00 87.12 238 ARG A O 1
ATOM 1851 N N . PHE A 1 239 ? -3.822 -13.641 21.290 1.00 87.12 239 PHE A N 1
ATOM 1852 C CA . PHE A 1 239 ? -4.362 -14.997 21.147 1.00 87.12 239 PHE A CA 1
ATOM 1853 C C . PHE A 1 239 ? -3.691 -15.821 20.038 1.00 87.12 239 PHE A C 1
ATOM 1855 O O . PHE A 1 239 ? -4.145 -16.927 19.752 1.00 87.12 239 PHE A O 1
ATOM 1862 N N . LYS A 1 240 ? -2.618 -15.310 19.415 1.00 87.50 240 LYS A N 1
ATOM 1863 C CA . LYS A 1 240 ? -1.922 -15.943 18.279 1.00 87.50 240 LYS A CA 1
ATOM 1864 C C . LYS A 1 240 ? -2.857 -16.276 17.107 1.00 87.50 240 LYS A C 1
ATOM 1866 O O . LYS A 1 240 ? -2.630 -17.230 16.364 1.00 87.50 240 LYS A O 1
ATOM 1871 N N . ARG A 1 241 ? -3.923 -15.489 16.936 1.00 87.56 241 ARG A N 1
ATOM 1872 C CA . ARG A 1 241 ? -4.824 -15.576 15.785 1.00 87.56 241 ARG A CA 1
ATOM 1873 C C . ARG A 1 241 ? -4.244 -14.745 14.649 1.00 87.56 241 ARG A C 1
ATOM 1875 O O . ARG A 1 241 ? -4.599 -13.586 14.482 1.00 87.56 241 ARG A O 1
ATOM 1882 N N . TRP A 1 242 ? -3.328 -15.351 13.909 1.00 90.06 242 TRP A N 1
ATOM 1883 C CA . TRP A 1 242 ? -2.607 -14.737 12.792 1.00 90.06 242 TRP A CA 1
ATOM 1884 C C . TRP A 1 242 ? -3.305 -14.952 11.455 1.00 90.06 242 TRP A C 1
ATOM 1886 O O . TRP A 1 242 ? -4.248 -15.747 11.355 1.00 90.06 242 TRP A O 1
ATOM 1896 N N . SER A 1 243 ? -2.818 -14.284 10.408 1.00 92.06 243 SER A N 1
ATOM 1897 C CA . SER A 1 243 ? -3.329 -14.434 9.043 1.00 92.06 243 SER A CA 1
ATOM 1898 C C . SER A 1 243 ? -4.822 -14.070 8.926 1.00 92.06 243 SER A C 1
ATOM 1900 O O . SER A 1 243 ? -5.561 -14.636 8.112 1.00 92.06 243 SER A O 1
ATOM 1902 N N . GLN A 1 244 ? -5.302 -13.155 9.774 1.00 92.38 244 GLN A N 1
ATOM 1903 C CA . GLN A 1 244 ? -6.719 -12.786 9.849 1.00 92.38 244 GLN A CA 1
ATOM 1904 C C . GLN A 1 244 ? -7.036 -11.587 8.952 1.00 92.38 244 GLN A C 1
ATOM 1906 O O . GLN A 1 244 ? -6.208 -10.705 8.759 1.00 92.38 244 GLN A O 1
ATOM 1911 N N . VAL A 1 245 ? -8.264 -11.535 8.437 1.00 94.56 245 VAL A N 1
ATOM 1912 C CA . VAL A 1 245 ? -8.841 -10.333 7.827 1.00 94.56 245 VAL A CA 1
ATOM 1913 C C . VAL A 1 245 ? -10.091 -10.000 8.622 1.00 94.56 245 VAL A C 1
ATOM 1915 O O . VAL A 1 245 ? -10.999 -10.825 8.700 1.00 94.56 245 VAL A O 1
ATOM 1918 N N . VAL A 1 246 ? -10.117 -8.834 9.259 1.00 91.75 246 VAL A N 1
ATOM 1919 C CA . VAL A 1 246 ? -11.149 -8.481 10.233 1.00 91.75 246 VAL A CA 1
ATOM 1920 C C . VAL A 1 246 ? -11.685 -7.092 9.934 1.00 91.75 246 VAL A C 1
ATOM 1922 O O . VAL A 1 246 ? -10.933 -6.127 9.842 1.00 91.75 246 VAL A O 1
ATOM 1925 N N . ALA A 1 247 ? -13.001 -6.988 9.800 1.00 89.00 247 ALA A N 1
ATOM 1926 C CA . ALA A 1 247 ? -13.689 -5.716 9.927 1.00 89.00 247 ALA A CA 1
ATOM 1927 C C . ALA A 1 247 ? -14.001 -5.520 11.409 1.00 89.00 247 ALA A C 1
ATOM 1929 O O . ALA A 1 247 ? -14.646 -6.374 12.016 1.00 89.00 247 ALA A O 1
ATOM 1930 N N . VAL A 1 248 ? -13.508 -4.434 11.992 1.00 81.12 248 VAL A N 1
ATOM 1931 C CA . VAL A 1 248 ? -13.881 -4.001 13.332 1.00 81.12 248 VAL A CA 1
ATOM 1932 C C . VAL A 1 248 ? -15.294 -3.444 13.224 1.00 81.12 248 VAL A C 1
ATOM 1934 O O . VAL A 1 248 ? -15.494 -2.462 12.505 1.00 81.12 248 VAL A O 1
ATOM 1937 N N . PRO A 1 249 ? -16.295 -4.086 13.855 1.00 61.78 249 PRO A N 1
ATOM 1938 C CA . PRO A 1 249 ? -17.623 -3.499 13.909 1.00 61.78 249 PRO A CA 1
ATOM 1939 C C . PRO A 1 249 ? -17.566 -2.164 14.660 1.00 61.78 249 PRO A C 1
ATOM 1941 O O . PRO A 1 249 ? -16.587 -1.879 15.348 1.00 61.78 249 PRO A O 1
ATOM 1944 N N . GLU A 1 250 ? -18.638 -1.380 14.587 1.00 50.38 250 GLU A N 1
ATOM 1945 C CA . GLU A 1 250 ? -18.934 -0.324 15.561 1.00 50.38 250 GLU A CA 1
ATOM 1946 C C . GLU A 1 250 ? -19.051 -0.964 16.956 1.00 50.38 250 GLU A C 1
ATOM 1948 O O . GLU A 1 250 ? -20.129 -1.300 17.446 1.00 50.38 250 GLU A O 1
ATOM 1953 N N . LEU A 1 251 ? -17.914 -1.267 17.574 1.00 42.19 251 LEU A N 1
ATOM 1954 C CA . LEU A 1 251 ? -17.856 -1.977 18.833 1.00 42.19 251 LEU A CA 1
ATOM 1955 C C . LEU A 1 251 ? -18.048 -0.984 19.963 1.00 42.19 251 LEU A C 1
ATOM 1957 O O . LEU A 1 251 ? -17.112 -0.573 20.642 1.00 42.19 251 LEU A O 1
ATOM 1961 N N . GLY A 1 252 ? -19.320 -0.730 20.261 1.00 45.81 252 GLY A N 1
ATOM 1962 C CA . GLY A 1 252 ? -19.713 -0.740 21.662 1.00 45.81 252 GLY A CA 1
ATOM 1963 C C . GLY A 1 252 ? -19.241 -2.037 22.347 1.00 45.81 252 GLY A C 1
ATOM 1964 O O . GLY A 1 252 ? -18.928 -3.038 21.695 1.00 45.81 252 GLY A O 1
ATOM 1965 N N . LEU A 1 253 ? -19.202 -2.017 23.682 1.00 40.34 253 LEU A N 1
ATOM 1966 C CA . LEU A 1 253 ? -18.736 -3.084 24.591 1.00 40.34 253 LEU A CA 1
ATOM 1967 C C . LEU A 1 253 ? -19.029 -4.540 24.150 1.00 40.34 253 LEU A C 1
ATOM 1969 O O . LEU A 1 253 ? -18.248 -5.445 24.437 1.00 40.34 253 LEU A O 1
ATOM 1973 N N . THR A 1 254 ? -20.126 -4.778 23.435 1.00 44.34 254 THR A N 1
ATOM 1974 C CA . THR A 1 254 ? -20.660 -6.087 23.051 1.00 44.34 254 THR A CA 1
ATOM 1975 C C . THR A 1 254 ? -19.758 -6.935 22.154 1.00 44.34 254 THR A C 1
ATOM 1977 O O . THR A 1 254 ? -19.700 -8.144 22.355 1.00 44.34 254 THR A O 1
ATOM 1980 N N . GLY A 1 255 ? -19.030 -6.374 21.186 1.00 47.47 255 GLY A N 1
ATOM 1981 C CA . GLY A 1 255 ? -18.171 -7.219 20.333 1.00 47.47 255 GLY A CA 1
ATOM 1982 C C . GLY A 1 255 ? -16.701 -7.262 20.740 1.00 47.47 255 GLY A C 1
ATOM 1983 O O . GLY A 1 255 ? -15.977 -8.141 20.282 1.00 47.47 255 GLY A O 1
ATOM 1984 N N . LEU A 1 256 ? -16.296 -6.428 21.704 1.00 46.31 256 LEU A N 1
ATOM 1985 C CA . LEU A 1 256 ? -15.111 -6.699 22.523 1.00 46.31 256 LEU A CA 1
ATOM 1986 C C . LEU A 1 256 ? -15.348 -7.948 23.391 1.00 46.31 256 LEU A C 1
ATOM 1988 O O . LEU A 1 256 ? -14.442 -8.760 23.556 1.00 46.31 256 LEU A O 1
ATOM 1992 N N . LEU A 1 257 ? -16.588 -8.147 23.861 1.00 51.19 257 LEU A N 1
ATOM 1993 C CA . LEU A 1 257 ? -17.016 -9.364 24.555 1.00 51.19 257 LEU A CA 1
ATOM 1994 C C . LEU A 1 257 ? -17.202 -10.555 23.602 1.00 51.19 257 LEU A C 1
ATOM 1996 O O . LEU A 1 257 ? -16.795 -11.648 23.959 1.00 51.19 257 LEU A O 1
ATOM 2000 N N . ALA A 1 258 ? -17.713 -10.366 22.380 1.00 46.09 258 ALA A N 1
ATOM 2001 C CA . ALA A 1 258 ? -17.850 -11.462 21.406 1.00 46.09 258 ALA A CA 1
ATOM 2002 C C . ALA A 1 258 ? -16.508 -11.955 20.819 1.00 46.09 258 ALA A C 1
ATOM 2004 O O . ALA A 1 258 ? -16.406 -13.091 20.357 1.00 46.09 258 ALA A O 1
ATOM 2005 N N . ALA A 1 259 ? -15.459 -11.122 20.839 1.00 43.44 259 ALA A N 1
ATOM 2006 C CA . ALA A 1 259 ? -14.097 -11.537 20.493 1.00 43.44 259 ALA A CA 1
ATOM 2007 C C . ALA A 1 259 ? -13.437 -12.400 21.589 1.00 43.44 259 ALA A C 1
ATOM 2009 O O . ALA A 1 259 ? -12.440 -13.080 21.328 1.00 43.44 259 ALA A O 1
ATOM 2010 N N . VAL A 1 260 ? -13.995 -12.389 22.804 1.00 47.09 260 VAL A N 1
ATOM 2011 C CA . VAL A 1 260 ? -13.651 -13.303 23.892 1.00 47.09 260 VAL A CA 1
ATOM 2012 C C . VAL A 1 260 ? -14.610 -14.488 23.793 1.00 47.09 260 VAL A C 1
ATOM 2014 O O . VAL A 1 260 ? -15.796 -14.362 24.058 1.00 47.09 260 VAL A O 1
ATOM 2017 N N . SER A 1 261 ? -14.108 -15.646 23.374 1.00 50.62 261 SER A N 1
ATOM 2018 C CA . SER A 1 261 ? -14.913 -16.863 23.248 1.00 50.62 261 SER A CA 1
ATOM 2019 C C . SER A 1 261 ? -15.701 -17.201 24.526 1.00 50.62 261 SER A C 1
ATOM 2021 O O . SER A 1 261 ? -15.223 -16.979 25.645 1.00 50.62 261 SER A O 1
ATOM 2023 N N . ASP A 1 262 ? -16.883 -17.799 24.327 1.00 54.78 262 ASP A N 1
ATOM 2024 C CA . ASP A 1 262 ? -17.894 -18.155 25.340 1.00 54.78 262 ASP A CA 1
ATOM 2025 C C . ASP A 1 262 ? -17.335 -18.818 26.611 1.00 54.78 262 ASP A C 1
ATOM 2027 O O . ASP A 1 262 ? -17.838 -18.586 27.710 1.00 54.78 262 ASP A O 1
ATOM 2031 N N . GLU A 1 263 ? -16.247 -19.586 26.507 1.00 52.59 263 GLU A N 1
ATOM 2032 C CA . GLU A 1 263 ? -15.627 -20.268 27.651 1.00 52.59 263 GLU A CA 1
ATOM 2033 C C . GLU A 1 263 ? -15.195 -19.320 28.778 1.00 52.59 263 GLU A C 1
ATOM 2035 O O . GLU A 1 263 ? -15.294 -19.678 29.952 1.00 52.59 263 GLU A O 1
ATOM 2040 N N . ARG A 1 264 ? -14.754 -18.091 28.469 1.00 48.97 264 ARG A N 1
ATOM 2041 C CA . ARG A 1 264 ? -14.331 -17.135 29.511 1.00 48.97 264 ARG A CA 1
ATOM 2042 C C . ARG A 1 264 ? -15.480 -16.320 30.090 1.00 48.97 264 ARG A C 1
ATOM 2044 O O . ARG A 1 264 ? -15.380 -15.910 31.244 1.00 48.97 264 ARG A O 1
ATOM 2051 N N . LEU A 1 265 ? -16.563 -16.115 29.340 1.00 56.06 265 LEU A N 1
ATOM 2052 C CA . LEU A 1 265 ? -17.789 -15.509 29.870 1.00 56.06 265 LEU A CA 1
ATOM 2053 C C . LEU A 1 265 ? -18.456 -16.444 30.883 1.00 56.06 265 LEU A C 1
ATOM 2055 O O . LEU A 1 265 ? -18.873 -15.991 31.949 1.00 56.06 265 LEU A O 1
ATOM 2059 N N . VAL A 1 266 ? -18.453 -17.750 30.605 1.00 55.66 266 VAL A N 1
ATOM 2060 C CA . VAL A 1 266 ? -18.937 -18.777 31.538 1.00 55.66 266 VAL A CA 1
ATOM 2061 C C . VAL A 1 266 ? -18.066 -18.840 32.798 1.00 55.66 266 VAL A C 1
ATOM 2063 O O . VAL A 1 266 ? -18.599 -18.898 33.904 1.00 55.66 266 VAL A O 1
ATOM 2066 N N . ASP A 1 267 ? -16.738 -18.764 32.669 1.00 51.75 267 ASP A N 1
ATOM 2067 C CA . ASP A 1 267 ? -15.830 -18.833 33.825 1.00 51.75 267 ASP A CA 1
ATOM 2068 C C . ASP A 1 267 ? -15.832 -17.540 34.671 1.00 51.75 267 ASP A C 1
ATOM 2070 O O . ASP A 1 267 ? -15.736 -17.583 35.899 1.00 51.75 267 ASP A O 1
ATOM 2074 N N . TYR A 1 268 ? -16.016 -16.374 34.041 1.00 58.53 268 TYR A N 1
ATOM 2075 C CA . TYR A 1 268 ? -16.200 -15.095 34.735 1.00 58.53 268 TYR A CA 1
ATOM 2076 C C . TYR A 1 268 ? -17.551 -15.024 35.463 1.00 58.53 268 TYR A C 1
ATOM 2078 O O . TYR A 1 268 ? -17.586 -14.630 36.632 1.00 58.53 268 TYR A O 1
ATOM 2086 N N . SER A 1 269 ? -18.634 -15.462 34.805 1.00 56.88 269 SER A N 1
ATOM 2087 C CA . SER A 1 269 ? -19.973 -15.590 35.395 1.00 56.88 269 SER A CA 1
ATOM 2088 C C . SER A 1 269 ? -19.950 -16.527 36.602 1.00 56.88 269 SER A C 1
ATOM 2090 O O . SER A 1 269 ? -20.342 -16.111 37.688 1.00 56.88 269 SER A O 1
ATOM 2092 N N . ARG A 1 270 ? -19.363 -17.725 36.484 1.00 53.00 270 ARG A N 1
ATOM 2093 C CA . ARG A 1 270 ? -19.247 -18.662 37.616 1.00 53.00 270 ARG A CA 1
ATOM 2094 C C . ARG A 1 270 ? -18.438 -18.110 38.790 1.00 53.00 270 ARG A C 1
ATOM 2096 O O . ARG A 1 270 ? -18.746 -18.434 39.932 1.00 53.00 270 ARG A O 1
ATOM 2103 N N . ARG A 1 271 ? -17.421 -17.276 38.540 1.00 55.50 271 ARG A N 1
ATOM 2104 C CA . ARG A 1 271 ? -16.594 -16.677 39.607 1.00 55.50 271 ARG A CA 1
ATOM 2105 C C . ARG A 1 271 ? -17.244 -15.507 40.337 1.00 55.50 271 ARG A C 1
ATOM 2107 O O . ARG A 1 271 ? -16.930 -15.313 41.504 1.00 55.50 271 ARG A O 1
ATOM 2114 N N . HIS A 1 272 ? -18.082 -14.716 39.669 1.00 57.44 272 HIS A N 1
ATOM 2115 C CA . HIS A 1 272 ? -18.615 -13.473 40.248 1.00 57.44 272 HIS A CA 1
ATOM 2116 C C . HIS A 1 272 ? -20.120 -13.508 40.518 1.00 57.44 272 HIS A C 1
ATOM 2118 O O . HIS A 1 272 ? -20.593 -12.749 41.358 1.00 57.44 272 HIS A O 1
ATOM 2124 N N . LEU A 1 273 ? -20.864 -14.373 39.830 1.00 64.44 273 LEU A N 1
ATOM 2125 C CA . LEU A 1 273 ? -22.316 -14.501 39.965 1.00 64.44 273 LEU A CA 1
ATOM 2126 C C . LEU A 1 273 ? -22.733 -15.823 40.631 1.00 64.44 273 LEU A C 1
ATOM 2128 O O . LEU A 1 273 ? -23.884 -15.944 41.033 1.00 64.44 273 LEU A O 1
ATOM 2132 N N . GLY A 1 274 ? -21.797 -16.765 40.816 1.00 46.25 274 GLY A N 1
ATOM 2133 C CA . GLY A 1 274 ? -22.095 -18.105 41.330 1.00 46.25 274 GLY A CA 1
ATOM 2134 C C . GLY A 1 274 ? -22.854 -18.973 40.311 1.00 46.25 274 GLY A C 1
ATOM 2135 O O . GLY A 1 274 ? -23.106 -18.510 39.198 1.00 46.25 274 GLY A O 1
ATOM 2136 N N . PRO A 1 275 ? -23.136 -20.251 40.632 1.00 55.06 275 PRO A N 1
ATOM 2137 C CA . PRO A 1 275 ? -23.962 -21.120 39.792 1.00 55.06 275 PRO A CA 1
ATOM 2138 C C . PRO A 1 275 ? -25.422 -20.660 39.707 1.00 55.06 275 PRO A C 1
ATOM 2140 O O . PRO A 1 275 ? -25.928 -20.089 40.699 1.00 55.06 275 PRO A O 1
#

Radius of gyration: 24.17 Å; chains: 1; bounding box: 50×48×82 Å

pLDDT: mean 85.57, std 13.59, range [40.34, 98.44]

Secondary structure (DSSP, 8-state):
-HHHHHHHTS-EEE--BGGGTB-S-EEEEEEEETTEEEEEEEEES--GGGHHHHHHHHHHHHHHHHHHHHHHHHHHHHHHHHHHHHHHHHHHT-S-SHHHHHHHHHHTT---SSEEEEEEEEETTHHHHHHHHT--HHHHHHHHHHHHHHHHHHHHHH-TT-EEEEETTEEEEEEEEES---SHHHHHHHHHHHHHHHHHHHSTT--EEEEEPPPEETTTTHHHHHHHHHHHHHHHHHTT--S-EEE----SHHHHHHTS-HHHHHHHHHHHT--

Sequence (275 aa):
MLREVEAKRGPVKVPAFPHLGMSRERLIAPILSSNQVLGYISVLDHPPHNEELAFMAIEQAALVLALSVAKERELSEVEGRVRGEYLEDLLHGTYGDEAAAQRRARHLGYPLHGSHIVMLVDIDDFRGFNKARQISEDAIQALKREFLRRVTTVVRTTYPRALVQGRSDQVVALLPLGTEVTDHQARSHALGLQIRQAVADWKPGFTVSVGFSAPIEAPSLVAGALREVTSVMESLARFKRWSQVVAVPELGLTGLLAAVSDERLVDYSRRHLGP

Foldseek 3Di:
DVVVLLVVQFKDWDQADVVVVRHFIWIKHFQDDPSDGPGIDIDTDDPPPCVVVVRVVRRVVSPVVNVVSVVVVVVVVVLLVLLQVLLVCLQVVVQPDPVSNVVSCVVNVAPLAAWKKKKKKAWAPPVVVCVVPVDDPVVLVVVQVVLQVQLVVLLCVLAVRKRWDGDRRMIIIIGDPHRDDPCVVVSQLVSQVVSQVSQCVVDPPTGMEMEMEDIDRPRNCNNVRVVQRVVLVVLCSVVSVTNYYDYRYVDDPVVVVVSVDPVVVVVVCCVPVND